Protein AF-A0AAV7KCH1-F1 (afdb_monomer_lite)

Radius of gyration: 25.52 Å; chains: 1; bounding box: 68×69×61 Å

Foldseek 3Di:
DDDDPPDPCPQKDKDWDKDWDCDPPDIDIDTDDIFIFNDPAQQRVLVRVVVSCVVVVHQLLPAQADDDDDPVQAPDPVRHSVVSSCVSHVNHDHVQVVVLVVVVVVVVVVCVVVVHDQFDPPQLPPNVVPPPPDPQDHDDTSSRSCSRRPSVVVVVVVVVVCCVCVPPVNCLVVLVVCPPLVNLQVVVDDLVVSLVSCVVCVVVDPDNPCSSVVSVVSNVD

Secondary structure (DSSP, 8-state):
-------TTTT-EEEEEEEEEEETTEEEEEEEEEEEESS--HHHHHHHHHHHHHHTT--GGG--B---S-GGGT--TTTSHHHHHHHH-TT-B-HHHHHHHHHHHHHHHHHHHHTPPP---TTSSTTGGG--S--PPP-SSHHHHHIIIIIHHHHHHHHHHHHHHTSTTGGGGGGGGGGSHHHHHTT-S-HHHHHHHHGGGGGG-S-TTTHHHHHHHHTT-

Organism: NCBI:txid111878

InterPro domains:
  IPR025398 ZMYM1-like, RNase-like domain [PF14291] (10-76)

Structure (mmCIF, N/CA/C/O backbone):
data_AF-A0AAV7KCH1-F1
#
_entry.id   AF-A0AAV7KCH1-F1
#
loop_
_atom_site.group_PDB
_atom_site.id
_atom_site.type_symbol
_atom_site.label_atom_id
_atom_site.label_alt_id
_atom_site.label_comp_id
_atom_site.label_asym_id
_atom_site.label_entity_id
_atom_site.label_seq_id
_atom_site.pdbx_PDB_ins_code
_atom_site.Cartn_x
_atom_site.Cartn_y
_atom_site.Cartn_z
_atom_site.occupancy
_atom_site.B_iso_or_equiv
_atom_site.auth_seq_id
_atom_site.auth_comp_id
_atom_site.auth_asym_id
_atom_site.auth_atom_id
_atom_site.pdbx_PDB_model_num
ATOM 1 N N . MET A 1 1 ? 47.860 32.838 6.436 1.00 34.69 1 MET A N 1
ATOM 2 C CA . MET A 1 1 ? 46.586 33.205 5.793 1.00 34.69 1 MET A CA 1
ATOM 3 C C . MET A 1 1 ? 46.026 31.919 5.225 1.00 34.69 1 MET A C 1
ATOM 5 O O . MET A 1 1 ? 46.536 31.436 4.226 1.00 34.69 1 MET A O 1
ATOM 9 N N . THR A 1 2 ? 45.140 31.279 5.978 1.00 28.83 2 THR A N 1
ATOM 10 C CA . THR A 1 2 ? 44.443 30.052 5.586 1.00 28.83 2 THR A CA 1
ATOM 11 C C . THR A 1 2 ? 43.186 30.460 4.836 1.00 28.83 2 THR A C 1
ATOM 13 O O . THR A 1 2 ? 42.343 31.166 5.380 1.00 28.83 2 THR A O 1
ATOM 16 N N . ASP A 1 3 ? 43.145 30.080 3.568 1.00 44.53 3 ASP A N 1
ATOM 17 C CA . ASP A 1 3 ? 41.971 30.089 2.707 1.00 44.53 3 ASP A CA 1
ATOM 18 C C . ASP A 1 3 ? 41.066 28.933 3.159 1.00 44.53 3 ASP A C 1
ATOM 20 O O . ASP A 1 3 ? 41.440 27.763 3.064 1.00 44.53 3 ASP A O 1
ATOM 24 N N . GLU A 1 4 ? 39.927 29.277 3.754 1.00 42.94 4 GLU A N 1
ATOM 25 C CA . GLU A 1 4 ? 38.831 28.351 4.002 1.00 42.94 4 GLU A CA 1
ATOM 26 C C . GLU A 1 4 ? 37.891 28.431 2.796 1.00 42.94 4 GLU A C 1
ATOM 28 O O . GLU A 1 4 ? 37.046 29.321 2.699 1.00 42.94 4 GLU A O 1
ATOM 33 N N . VAL A 1 5 ? 38.052 27.501 1.853 1.00 41.91 5 VAL A N 1
ATOM 34 C CA . VAL A 1 5 ? 37.093 27.317 0.761 1.00 41.91 5 VAL A CA 1
ATOM 35 C C . VAL A 1 5 ? 35.825 26.706 1.354 1.00 41.91 5 VAL A C 1
ATOM 37 O O . VAL A 1 5 ? 35.688 25.487 1.462 1.00 41.91 5 VAL A O 1
ATOM 40 N N . THR A 1 6 ? 34.867 27.543 1.748 1.00 48.38 6 THR A N 1
ATOM 41 C CA . THR A 1 6 ? 33.496 27.086 1.986 1.00 48.38 6 THR A CA 1
ATOM 42 C C . THR A 1 6 ? 32.875 26.766 0.627 1.00 48.38 6 THR A C 1
ATOM 44 O O . THR A 1 6 ? 32.492 27.667 -0.119 1.00 48.38 6 THR A O 1
ATOM 47 N N . HIS A 1 7 ? 32.798 25.485 0.262 1.00 46.25 7 HIS A N 1
ATOM 48 C CA . HIS A 1 7 ? 32.030 25.075 -0.913 1.00 46.25 7 HIS A CA 1
ATOM 49 C C . HIS A 1 7 ? 30.554 25.485 -0.716 1.00 46.25 7 HIS A C 1
ATOM 51 O O . HIS A 1 7 ? 29.934 25.026 0.246 1.00 46.25 7 HIS A O 1
ATOM 57 N N . PRO A 1 8 ? 29.947 26.287 -1.615 1.00 52.09 8 PRO A N 1
ATOM 58 C CA . PRO A 1 8 ? 28.569 26.777 -1.459 1.00 52.09 8 PRO A CA 1
ATOM 59 C C . PRO A 1 8 ? 27.489 25.680 -1.550 1.00 52.09 8 PRO A C 1
ATOM 61 O O . PRO A 1 8 ? 26.310 25.969 -1.382 1.00 52.09 8 PRO A O 1
ATOM 64 N N . HIS A 1 9 ? 27.882 24.421 -1.777 1.00 52.19 9 HIS A N 1
ATOM 65 C CA . HIS A 1 9 ? 26.994 23.265 -1.954 1.00 52.19 9 HIS A CA 1
ATOM 66 C C . HIS A 1 9 ? 27.192 22.169 -0.893 1.00 52.19 9 HIS A C 1
ATOM 68 O O . HIS A 1 9 ? 26.688 21.063 -1.053 1.00 52.19 9 HIS A O 1
ATOM 74 N N . SER A 1 10 ? 27.936 22.439 0.186 1.00 49.78 10 SER A N 1
ATOM 75 C CA . SER A 1 10 ? 28.401 21.392 1.111 1.00 49.78 10 SER A CA 1
ATOM 76 C C . SER A 1 10 ? 27.305 20.706 1.948 1.00 49.78 10 SER A C 1
ATOM 78 O O . SER A 1 10 ? 27.613 19.697 2.567 1.00 49.78 10 SER A O 1
ATOM 80 N N . ASN A 1 11 ? 26.060 21.204 1.965 1.00 56.59 11 ASN A N 1
ATOM 81 C CA . ASN A 1 11 ? 24.951 20.659 2.769 1.00 56.59 11 ASN A CA 1
ATOM 82 C C . ASN A 1 11 ? 23.605 20.653 2.003 1.00 56.59 11 ASN A C 1
ATOM 84 O O . ASN A 1 11 ? 22.574 20.971 2.587 1.00 56.59 11 ASN A O 1
ATOM 88 N N . GLN A 1 12 ? 23.599 20.391 0.691 1.00 63.66 12 GLN A N 1
ATOM 89 C CA . GLN A 1 12 ? 22.342 20.241 -0.058 1.00 63.66 12 GLN A CA 1
ATOM 90 C C . GLN A 1 12 ? 21.940 18.769 -0.123 1.00 63.66 12 GLN A C 1
ATOM 92 O O . GLN A 1 12 ? 22.701 17.930 -0.605 1.00 63.66 12 GLN A O 1
ATOM 97 N N . GLU A 1 13 ? 20.736 18.467 0.346 1.00 71.44 13 GLU A N 1
ATOM 98 C CA . GLU A 1 13 ? 20.137 17.141 0.236 1.00 71.44 13 GLU A CA 1
ATOM 99 C C . GLU A 1 13 ? 19.412 17.010 -1.098 1.00 71.44 13 GLU A C 1
ATOM 101 O O . GLU A 1 13 ? 18.905 17.982 -1.661 1.00 71.44 13 GLU A O 1
ATOM 106 N N . ILE A 1 14 ? 19.388 15.794 -1.632 1.00 80.50 14 ILE A N 1
ATOM 107 C CA . ILE A 1 14 ? 18.767 15.504 -2.919 1.00 80.50 14 ILE A CA 1
ATOM 108 C C . ILE A 1 14 ? 17.587 14.579 -2.664 1.00 80.50 14 ILE A C 1
ATOM 110 O O . ILE A 1 14 ? 17.759 13.443 -2.229 1.00 80.50 14 ILE A O 1
ATOM 114 N N . LEU A 1 15 ? 16.390 15.067 -2.965 1.00 82.31 15 LEU A N 1
ATOM 115 C CA . LEU A 1 15 ? 15.173 14.275 -2.969 1.00 82.31 15 LEU A CA 1
ATOM 116 C C . LEU A 1 15 ? 14.945 13.715 -4.372 1.00 82.31 15 LEU A C 1
ATOM 118 O O . LEU A 1 15 ? 14.711 14.468 -5.315 1.00 82.31 15 LEU A O 1
ATOM 122 N N . SER A 1 16 ? 14.967 12.394 -4.515 1.00 85.88 16 SER A N 1
ATOM 123 C CA . SER A 1 16 ? 14.461 11.741 -5.721 1.00 85.88 16 SER A CA 1
ATOM 124 C C . SER A 1 16 ? 12.937 11.682 -5.674 1.00 85.88 16 SER A C 1
ATOM 126 O O . SER A 1 16 ? 12.365 11.110 -4.744 1.00 85.88 16 SER A O 1
ATOM 128 N N . VAL A 1 17 ? 12.280 12.235 -6.686 1.00 85.06 17 VAL A N 1
ATOM 129 C CA . VAL A 1 17 ? 10.840 12.094 -6.898 1.00 85.06 17 VAL A CA 1
ATOM 130 C C . VAL A 1 17 ? 10.621 10.979 -7.915 1.00 85.06 17 VAL A C 1
ATOM 132 O O . VAL A 1 17 ? 11.161 11.020 -9.019 1.00 85.06 17 VAL A O 1
ATOM 135 N N . CYS A 1 18 ? 9.817 9.985 -7.548 1.00 87.56 18 CYS A N 1
ATOM 136 C CA . CYS A 1 18 ? 9.383 8.910 -8.435 1.00 87.56 18 CYS A CA 1
ATOM 137 C C . CYS A 1 18 ? 7.865 8.967 -8.590 1.00 87.56 18 CYS A C 1
ATOM 139 O O . CYS A 1 18 ? 7.141 9.247 -7.631 1.00 87.56 18 CYS A O 1
ATOM 141 N N . LEU A 1 19 ? 7.380 8.685 -9.796 1.00 87.44 19 LEU A N 1
ATOM 142 C CA . LEU A 1 19 ? 5.957 8.545 -10.071 1.00 87.44 19 LEU A CA 1
ATOM 143 C C . LEU A 1 19 ? 5.633 7.083 -10.349 1.00 87.44 19 LEU A C 1
ATOM 145 O O . LEU A 1 19 ? 6.324 6.402 -11.105 1.00 87.44 19 LEU A O 1
ATOM 149 N N . LYS A 1 20 ? 4.541 6.619 -9.745 1.00 86.38 20 LYS A N 1
ATOM 150 C CA . LYS A 1 20 ? 3.966 5.300 -9.979 1.00 86.38 20 LYS A CA 1
ATOM 151 C C . LYS A 1 20 ? 2.608 5.484 -10.644 1.00 86.38 20 LYS A C 1
ATOM 153 O O . LYS A 1 20 ? 1.710 6.096 -10.067 1.00 86.38 20 LYS A O 1
ATOM 158 N N . LEU A 1 21 ? 2.485 5.010 -11.878 1.00 85.69 21 LEU A N 1
ATOM 159 C CA . LEU A 1 21 ? 1.273 5.116 -12.686 1.00 85.69 21 LEU A CA 1
ATOM 160 C C . LEU A 1 21 ? 0.703 3.726 -12.956 1.00 85.69 21 LEU A C 1
ATOM 162 O O . LEU A 1 21 ? 1.440 2.748 -13.068 1.00 85.69 21 LEU A O 1
ATOM 166 N N . LEU A 1 22 ? -0.617 3.668 -13.101 1.00 80.94 22 LEU A N 1
ATOM 167 C CA . LEU A 1 22 ? -1.320 2.499 -13.607 1.00 80.94 22 LEU A CA 1
ATOM 168 C C . LEU A 1 22 ? -1.534 2.680 -15.116 1.00 80.94 22 LEU A C 1
ATOM 170 O O . LEU A 1 22 ? -2.287 3.565 -15.525 1.00 80.94 22 LEU A O 1
ATOM 174 N N . ASP A 1 23 ? -0.866 1.863 -15.928 1.00 78.62 23 ASP A N 1
ATOM 175 C CA . ASP A 1 23 ? -1.066 1.795 -17.378 1.00 78.62 23 ASP A CA 1
ATOM 176 C C . ASP A 1 23 ? -1.827 0.505 -17.712 1.00 78.62 23 ASP A C 1
ATOM 178 O O . ASP A 1 23 ? -1.273 -0.597 -17.708 1.00 78.62 23 ASP A O 1
ATOM 182 N N . GLY A 1 24 ? -3.142 0.623 -17.903 1.00 84.00 24 GLY A N 1
ATOM 183 C CA . GLY A 1 24 ? -4.034 -0.533 -17.993 1.00 84.00 24 GLY A CA 1
ATOM 184 C C . GLY A 1 24 ? -4.108 -1.293 -16.664 1.00 84.00 24 GLY A C 1
ATOM 185 O O . GLY A 1 24 ? -4.638 -0.768 -15.690 1.00 84.00 24 GLY A O 1
ATOM 186 N N . ASN A 1 25 ? -3.580 -2.521 -16.637 1.00 76.44 25 ASN A N 1
ATOM 187 C CA . ASN A 1 25 ? -3.476 -3.361 -15.433 1.00 76.44 25 ASN A CA 1
ATOM 188 C C . ASN A 1 25 ? -2.037 -3.474 -14.898 1.00 76.44 25 ASN A C 1
ATOM 190 O O . ASN A 1 25 ? -1.791 -4.236 -13.964 1.00 76.44 25 ASN A O 1
ATOM 194 N N . GLU A 1 26 ? -1.085 -2.742 -15.478 1.00 70.44 26 GLU A N 1
ATOM 195 C CA . GLU A 1 26 ? 0.313 -2.783 -15.060 1.00 70.44 26 GLU A CA 1
ATOM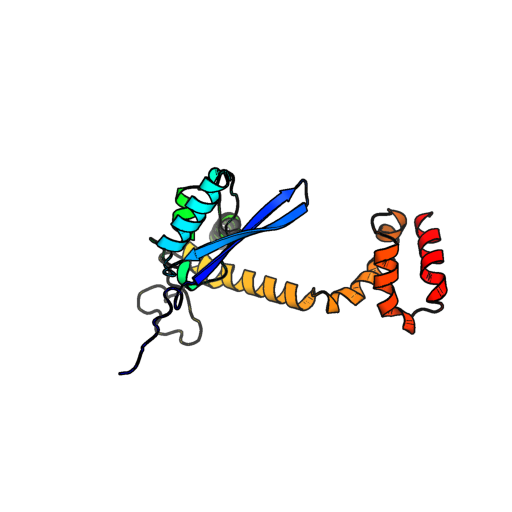 196 C C . GLU A 1 26 ? 0.686 -1.528 -14.280 1.00 70.44 26 GLU A C 1
ATOM 198 O O . GLU A 1 26 ? 0.450 -0.398 -14.712 1.00 70.44 26 GLU A O 1
ATOM 203 N N . ILE A 1 27 ? 1.315 -1.730 -13.126 1.00 82.12 27 ILE A N 1
ATOM 204 C CA . ILE A 1 27 ? 1.893 -0.649 -12.335 1.00 82.12 27 ILE A CA 1
ATOM 205 C C . ILE A 1 27 ? 3.302 -0.388 -12.862 1.00 82.12 27 ILE A C 1
ATOM 207 O O . ILE A 1 27 ? 4.150 -1.280 -12.832 1.00 82.12 27 ILE A O 1
ATOM 211 N N . ARG A 1 28 ? 3.567 0.840 -13.308 1.00 80.19 28 ARG A N 1
ATOM 212 C CA . ARG A 1 28 ? 4.899 1.274 -13.745 1.00 80.19 28 ARG A CA 1
ATOM 213 C C . ARG A 1 28 ? 5.407 2.381 -12.850 1.00 80.19 28 ARG A C 1
ATOM 215 O O . ARG A 1 28 ? 4.725 3.378 -12.628 1.00 80.19 28 ARG A O 1
ATOM 222 N N . GLU A 1 29 ? 6.621 2.197 -12.361 1.00 85.44 29 GLU A N 1
ATOM 223 C CA . GLU A 1 29 ? 7.354 3.199 -11.605 1.00 85.44 29 GLU A CA 1
ATOM 224 C C . GLU A 1 29 ? 8.444 3.792 -12.488 1.00 85.44 29 GLU A C 1
ATOM 226 O O . GLU A 1 29 ? 9.171 3.061 -13.162 1.00 85.44 29 GLU A O 1
ATOM 231 N N . PHE A 1 30 ? 8.551 5.113 -12.498 1.00 86.44 30 PHE A N 1
ATOM 232 C CA . PHE A 1 30 ? 9.626 5.805 -13.185 1.00 86.44 30 PHE A CA 1
ATOM 233 C C . PHE A 1 30 ? 10.154 6.940 -12.325 1.00 86.44 30 PHE A C 1
ATOM 235 O O . PHE A 1 30 ? 9.416 7.642 -11.627 1.00 86.44 30 PHE A O 1
ATOM 242 N N . PHE A 1 31 ? 11.467 7.108 -12.408 1.00 87.44 31 PHE A N 1
ATOM 243 C CA . PHE A 1 31 ? 12.140 8.273 -11.878 1.00 87.44 31 PHE A CA 1
ATOM 244 C C . PHE A 1 31 ? 11.615 9.520 -12.593 1.00 87.44 31 PHE A C 1
ATOM 246 O O . PHE A 1 31 ? 11.542 9.548 -13.825 1.00 87.44 31 PHE A O 1
ATOM 253 N N . PHE A 1 32 ? 11.221 10.522 -11.816 1.00 86.88 32 PHE A N 1
ATOM 254 C CA . PHE A 1 32 ? 10.620 11.742 -12.330 1.00 86.88 32 PHE A CA 1
ATOM 255 C C . PHE A 1 32 ? 11.611 12.894 -12.318 1.00 86.88 32 PHE A C 1
ATOM 257 O O . PHE A 1 32 ? 11.861 13.483 -13.366 1.00 86.88 32 PHE A O 1
ATOM 264 N N . ASP A 1 33 ? 12.177 13.204 -11.151 1.00 83.81 33 ASP A N 1
ATOM 265 C CA . ASP A 1 33 ? 13.091 14.333 -11.016 1.00 83.81 33 ASP A CA 1
ATOM 266 C C . ASP A 1 33 ? 13.934 14.268 -9.737 1.00 83.81 33 ASP A C 1
ATOM 268 O O . ASP A 1 33 ? 13.601 13.557 -8.783 1.00 83.81 33 ASP A O 1
ATOM 272 N N . PHE A 1 34 ? 15.011 15.051 -9.706 1.00 86.69 34 PHE A N 1
ATOM 273 C CA . PHE A 1 34 ? 15.761 15.361 -8.496 1.00 86.69 34 PHE A CA 1
ATOM 274 C C . PHE A 1 34 ? 15.418 16.765 -8.015 1.00 86.69 34 PHE A C 1
ATOM 276 O O . PHE A 1 34 ? 15.531 17.749 -8.742 1.00 86.69 34 PHE A O 1
ATOM 283 N N . VAL A 1 35 ? 15.054 16.864 -6.744 1.00 83.88 35 VAL A N 1
ATOM 284 C CA . VAL A 1 35 ? 14.740 18.125 -6.088 1.00 83.88 35 VAL A CA 1
ATOM 285 C C . VAL A 1 35 ? 15.811 18.400 -5.044 1.00 83.88 35 VAL A C 1
ATOM 287 O O . VAL A 1 35 ? 15.978 17.647 -4.088 1.00 83.88 35 VAL A O 1
ATOM 290 N N . HIS A 1 36 ? 16.553 19.485 -5.242 1.00 84.19 36 HIS A N 1
ATOM 291 C CA . HIS A 1 36 ? 17.565 19.929 -4.293 1.00 84.19 36 HIS A CA 1
ATOM 292 C C . HIS A 1 36 ? 16.902 20.647 -3.121 1.00 84.19 36 HIS A C 1
ATOM 294 O O . HIS A 1 36 ? 16.143 21.599 -3.307 1.00 84.19 36 HIS A O 1
ATOM 300 N N . LEU A 1 37 ? 17.205 20.194 -1.911 1.00 78.06 37 LEU A N 1
ATOM 301 C CA . LEU A 1 37 ? 16.681 20.733 -0.670 1.00 78.06 37 LEU A CA 1
ATOM 302 C C . LEU A 1 37 ? 17.818 21.338 0.144 1.00 78.06 37 LEU A C 1
ATOM 304 O O . LEU A 1 37 ? 18.889 20.757 0.298 1.00 78.06 37 LEU A O 1
ATOM 308 N N . GLU A 1 38 ? 17.565 22.517 0.702 1.00 71.12 38 GLU A N 1
ATOM 309 C CA . GLU A 1 38 ? 18.486 23.142 1.653 1.00 71.12 38 GLU A CA 1
ATOM 310 C C . GLU A 1 38 ? 18.337 22.564 3.074 1.00 71.12 38 GLU A C 1
ATOM 312 O O . GLU A 1 38 ? 19.229 22.759 3.898 1.00 71.12 38 GLU A O 1
ATOM 317 N N . ARG A 1 39 ? 17.200 21.906 3.382 1.00 69.00 39 ARG A N 1
ATOM 318 C CA . ARG A 1 39 ? 16.875 21.285 4.687 1.00 69.00 39 ARG A CA 1
ATOM 319 C C . ARG A 1 39 ? 15.841 20.146 4.574 1.00 69.00 39 ARG A C 1
ATOM 321 O O . ARG A 1 39 ? 14.792 20.366 3.957 1.00 69.00 39 ARG A O 1
ATOM 328 N N . GLU A 1 40 ? 16.017 19.039 5.312 1.00 68.88 40 GLU A N 1
ATOM 329 C CA . GLU A 1 40 ? 14.966 18.023 5.572 1.00 68.88 40 GLU A CA 1
ATOM 330 C C . GLU A 1 40 ? 13.968 18.470 6.649 1.00 68.88 40 GLU A C 1
ATOM 332 O O . GLU A 1 40 ? 14.039 18.104 7.823 1.00 68.88 40 GLU A O 1
ATOM 337 N N . THR A 1 41 ? 12.979 19.266 6.266 1.00 72.25 41 THR A N 1
ATOM 338 C CA . THR A 1 41 ? 11.771 19.403 7.086 1.00 72.25 41 THR A CA 1
ATOM 339 C C . THR A 1 41 ? 10.578 18.903 6.294 1.00 72.25 41 THR A C 1
ATOM 341 O O . THR A 1 41 ? 10.534 19.030 5.071 1.00 72.25 41 THR A O 1
ATOM 344 N N . GLY A 1 42 ? 9.560 18.381 6.982 1.00 70.56 42 GLY A N 1
ATOM 345 C CA . GLY A 1 42 ? 8.334 17.951 6.305 1.00 70.56 42 GLY A CA 1
ATOM 346 C C . GLY A 1 42 ? 7.641 19.077 5.522 1.00 70.56 42 GLY A C 1
ATOM 347 O O . GLY A 1 42 ? 6.890 18.817 4.589 1.00 70.56 42 GLY A O 1
ATOM 348 N N . GLU A 1 43 ? 7.922 20.337 5.865 1.00 77.06 43 GLU A N 1
ATOM 349 C CA . GLU A 1 43 ? 7.476 21.515 5.119 1.00 77.06 43 GLU A CA 1
ATOM 350 C C . GLU A 1 43 ? 8.211 21.721 3.810 1.00 77.06 43 GLU A C 1
ATOM 352 O O . GLU A 1 43 ? 7.575 21.813 2.763 1.00 77.06 43 GLU A O 1
ATOM 357 N N . THR A 1 44 ? 9.537 21.798 3.879 1.00 80.19 44 THR A N 1
ATOM 358 C CA . THR A 1 44 ? 10.383 22.049 2.713 1.00 80.19 44 THR A CA 1
ATOM 359 C C . THR A 1 44 ? 10.224 20.932 1.693 1.00 80.19 44 THR A C 1
ATOM 361 O O . THR A 1 44 ? 10.030 21.219 0.518 1.00 80.19 44 THR A O 1
ATOM 364 N N . ILE A 1 45 ? 10.178 19.677 2.146 1.00 82.69 45 ILE A N 1
ATOM 365 C CA . ILE A 1 45 ? 9.958 18.516 1.278 1.00 82.69 45 ILE A CA 1
ATOM 366 C C . ILE A 1 45 ? 8.577 18.574 0.612 1.00 82.69 45 ILE A C 1
ATOM 368 O O . ILE A 1 45 ? 8.483 18.450 -0.605 1.00 82.69 45 ILE A O 1
ATOM 372 N N . ALA A 1 46 ? 7.499 18.795 1.375 1.00 84.44 46 ALA A N 1
ATOM 373 C CA . ALA A 1 46 ? 6.148 18.823 0.808 1.00 84.44 46 ALA A CA 1
ATOM 374 C C . ALA A 1 46 ? 5.969 19.943 -0.218 1.00 84.44 46 ALA A C 1
ATOM 376 O O . ALA A 1 46 ? 5.435 19.705 -1.301 1.00 84.44 46 ALA A O 1
ATOM 377 N N . SER A 1 47 ? 6.418 21.154 0.120 1.00 86.25 47 SER A N 1
ATOM 378 C CA . SER A 1 47 ? 6.333 22.30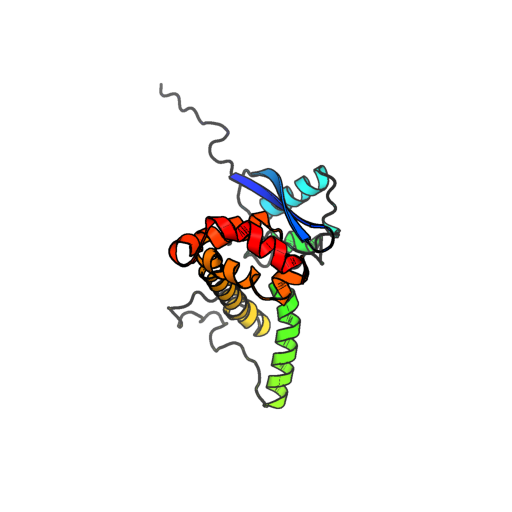5 -0.777 1.00 86.25 47 SER A CA 1
ATOM 379 C C . SER A 1 47 ? 7.129 22.054 -2.052 1.00 86.25 47 SER A C 1
ATOM 381 O O . SER A 1 47 ? 6.597 22.256 -3.139 1.00 86.25 47 SER A O 1
ATOM 383 N N . ALA A 1 48 ? 8.344 21.512 -1.935 1.00 87.12 48 ALA A N 1
ATOM 384 C CA . ALA A 1 48 ? 9.186 21.234 -3.088 1.00 87.12 48 ALA A CA 1
ATOM 385 C C . ALA A 1 48 ? 8.600 20.137 -3.999 1.00 87.12 48 ALA A C 1
ATOM 387 O O . ALA A 1 48 ? 8.628 20.287 -5.217 1.00 87.12 48 ALA A O 1
ATOM 388 N N . ILE A 1 49 ? 7.984 19.084 -3.441 1.00 86.69 49 ILE A N 1
ATOM 389 C CA . ILE A 1 49 ? 7.253 18.074 -4.229 1.00 86.69 49 ILE A CA 1
ATOM 390 C C . ILE A 1 49 ? 6.065 18.715 -4.957 1.00 86.69 49 ILE A C 1
ATOM 392 O O . ILE A 1 49 ? 5.899 18.526 -6.161 1.00 86.69 49 ILE A O 1
ATOM 396 N N . ILE A 1 50 ? 5.230 19.484 -4.250 1.00 88.00 50 ILE A N 1
ATOM 397 C CA . ILE A 1 50 ? 4.037 20.114 -4.836 1.00 88.00 50 ILE A CA 1
ATOM 398 C C . ILE A 1 50 ? 4.431 21.089 -5.952 1.00 88.00 50 ILE A C 1
ATOM 400 O O . ILE A 1 50 ? 3.775 21.128 -6.994 1.00 88.00 50 ILE A O 1
ATOM 404 N N . GLU A 1 51 ? 5.482 21.880 -5.746 1.00 89.31 51 GLU A N 1
ATOM 405 C CA . GLU A 1 51 ? 6.000 22.819 -6.741 1.00 89.31 51 GLU A CA 1
ATOM 406 C C . GLU A 1 51 ? 6.602 22.100 -7.946 1.00 89.31 51 GLU A C 1
ATOM 408 O O . GLU A 1 51 ? 6.266 22.457 -9.075 1.00 89.31 51 GLU A O 1
ATOM 413 N N . ASN A 1 52 ? 7.403 21.052 -7.731 1.00 88.88 52 ASN A N 1
ATOM 414 C CA . ASN A 1 52 ? 7.984 20.254 -8.809 1.00 88.88 52 ASN A CA 1
ATOM 415 C C . ASN A 1 52 ? 6.893 19.605 -9.681 1.00 88.88 52 ASN A C 1
ATOM 417 O O . ASN A 1 52 ? 6.917 19.724 -10.906 1.00 88.88 52 ASN A O 1
ATOM 421 N N . LEU A 1 53 ? 5.868 19.011 -9.061 1.00 88.88 53 LEU A N 1
ATOM 422 C CA . LEU A 1 53 ? 4.739 18.419 -9.784 1.00 88.88 53 LEU A CA 1
ATOM 423 C C . LEU A 1 53 ? 3.931 19.471 -10.554 1.00 88.88 53 LEU A C 1
ATOM 425 O O . LEU A 1 53 ? 3.597 19.252 -11.718 1.00 88.88 53 LEU A O 1
ATOM 429 N N . LYS A 1 54 ? 3.660 20.636 -9.950 1.00 88.75 54 LYS A N 1
ATOM 430 C CA . LYS A 1 54 ? 2.966 21.745 -10.630 1.00 88.75 54 LYS A CA 1
ATOM 431 C C . LYS A 1 54 ? 3.760 22.282 -11.817 1.00 88.75 54 LYS A C 1
ATOM 433 O O . LYS A 1 54 ? 3.170 22.516 -12.871 1.00 88.75 54 LYS A O 1
ATOM 438 N N . HIS A 1 55 ? 5.067 22.481 -11.646 1.00 88.50 55 HIS A N 1
ATOM 439 C CA . HIS A 1 55 ? 5.966 22.955 -12.698 1.00 88.50 55 HIS A CA 1
ATOM 440 C C . HIS A 1 55 ? 5.967 22.001 -13.895 1.00 88.50 55 HIS A C 1
ATOM 442 O O . HIS A 1 55 ? 5.885 22.434 -15.040 1.00 88.50 55 HIS A O 1
ATOM 448 N N . ASN A 1 56 ? 5.959 20.698 -13.621 1.00 84.62 56 ASN A N 1
ATOM 449 C CA . ASN A 1 56 ? 5.945 19.649 -14.633 1.00 84.62 56 ASN A CA 1
ATOM 450 C C . ASN A 1 56 ? 4.525 19.242 -15.082 1.00 84.62 56 ASN A C 1
ATOM 452 O O . ASN A 1 56 ? 4.338 18.186 -15.684 1.00 84.62 56 ASN A O 1
ATOM 456 N N . HIS A 1 57 ? 3.518 20.080 -14.810 1.00 87.69 57 HIS A N 1
ATOM 457 C CA . HIS A 1 57 ? 2.121 19.897 -15.226 1.00 87.69 57 HIS A CA 1
ATOM 458 C C . HIS A 1 57 ? 1.466 18.579 -14.768 1.00 87.69 57 HIS A C 1
ATOM 460 O O . HIS A 1 57 ? 0.520 18.095 -15.394 1.00 87.69 57 HIS A O 1
ATOM 466 N N . VAL A 1 58 ? 1.926 18.014 -13.650 1.00 85.19 58 VAL A N 1
ATOM 467 C CA . VAL A 1 58 ? 1.319 16.842 -13.015 1.00 85.19 58 VAL A CA 1
ATOM 468 C C . VAL A 1 58 ? 0.263 17.298 -12.014 1.00 85.19 58 VAL A C 1
ATOM 470 O O . VAL A 1 58 ? 0.540 17.978 -11.026 1.00 85.19 58 VAL A O 1
ATOM 473 N N . ASP A 1 59 ? -0.982 16.905 -12.271 1.00 84.12 59 ASP A N 1
ATOM 474 C CA . ASP A 1 59 ? -2.115 17.231 -11.413 1.00 84.12 59 ASP A CA 1
ATOM 475 C C . ASP A 1 59 ? -2.162 16.313 -10.182 1.00 84.12 59 ASP A C 1
ATOM 477 O O . ASP A 1 59 ? -2.658 15.184 -10.235 1.00 84.12 59 ASP A O 1
ATOM 481 N N . LEU A 1 60 ? -1.672 16.828 -9.053 1.00 83.69 60 LEU A N 1
ATOM 482 C CA . LEU A 1 60 ? -1.641 16.114 -7.776 1.00 83.69 60 LEU A CA 1
ATOM 483 C C . LEU A 1 60 ? -3.041 15.705 -7.278 1.00 83.69 60 LEU A C 1
ATOM 485 O O . LEU A 1 60 ? -3.153 14.727 -6.541 1.00 83.69 60 LEU A O 1
ATOM 489 N N . THR A 1 61 ? -4.124 16.370 -7.699 1.00 81.06 61 THR A N 1
ATOM 490 C CA . THR A 1 61 ? -5.496 15.995 -7.282 1.00 81.06 61 THR A CA 1
ATOM 491 C C . THR A 1 61 ? -5.917 14.614 -7.800 1.00 81.06 61 THR A C 1
ATOM 493 O O . THR A 1 61 ? -6.817 13.969 -7.252 1.00 81.06 61 THR A O 1
ATOM 496 N N . LYS A 1 62 ? -5.234 14.119 -8.839 1.00 80.19 62 LYS A N 1
ATOM 497 C CA . LYS A 1 62 ? -5.430 12.775 -9.394 1.00 80.19 62 LYS A CA 1
ATOM 498 C C . LYS A 1 62 ? -4.608 11.706 -8.684 1.00 80.19 62 LYS A C 1
ATOM 500 O O . LYS A 1 62 ? -4.832 10.526 -8.943 1.00 80.19 62 LYS A O 1
ATOM 505 N N . ALA A 1 63 ? -3.693 12.089 -7.793 1.00 80.94 63 ALA A N 1
ATOM 506 C CA . ALA A 1 63 ? -2.933 11.128 -7.010 1.00 80.94 63 ALA A CA 1
ATOM 507 C C . ALA A 1 63 ? -3.867 10.249 -6.162 1.00 80.94 63 ALA A C 1
ATOM 509 O O . ALA A 1 63 ? -4.918 10.690 -5.681 1.00 80.94 63 ALA A O 1
ATOM 510 N N . ARG A 1 64 ? -3.482 8.978 -6.040 1.00 77.25 64 ARG A N 1
ATOM 511 C CA . ARG A 1 64 ? -4.200 7.951 -5.271 1.00 77.25 64 ARG A CA 1
ATOM 512 C C . ARG A 1 64 ? -3.364 7.346 -4.150 1.00 77.25 64 ARG A C 1
ATOM 514 O O . ARG A 1 64 ? -3.934 6.849 -3.197 1.00 77.25 64 ARG A O 1
ATOM 521 N N . GLY A 1 65 ? -2.043 7.476 -4.233 1.00 74.25 65 GLY A N 1
ATOM 522 C CA . GLY A 1 65 ? -1.115 6.997 -3.219 1.00 74.25 65 GLY A CA 1
ATOM 523 C C . GLY A 1 65 ? 0.035 7.974 -3.009 1.00 74.25 65 GLY A C 1
ATOM 524 O O . GLY A 1 65 ? 0.332 8.796 -3.881 1.00 74.25 65 GLY A O 1
ATOM 525 N N . GLN A 1 66 ? 0.672 7.882 -1.845 1.00 77.50 66 GLN A N 1
ATOM 526 C CA . GLN A 1 66 ? 1.913 8.583 -1.517 1.00 77.50 66 GLN A CA 1
ATOM 527 C C . GLN A 1 66 ? 2.797 7.702 -0.624 1.00 77.50 66 GLN A C 1
ATOM 529 O O . GLN A 1 66 ? 2.305 7.078 0.313 1.00 77.50 66 GLN A O 1
ATOM 534 N N . SER A 1 67 ? 4.101 7.669 -0.903 1.00 74.88 67 SER A N 1
ATOM 535 C CA . SER A 1 67 ? 5.086 6.858 -0.177 1.00 74.88 67 SER A CA 1
ATOM 536 C C . SER A 1 67 ? 6.394 7.629 -0.009 1.00 74.88 67 SER A C 1
ATOM 538 O O . SER A 1 67 ? 6.836 8.293 -0.947 1.00 74.88 67 SER A O 1
ATOM 540 N N . TYR A 1 68 ? 7.027 7.519 1.159 1.00 74.88 68 TYR A N 1
ATOM 541 C CA . TYR A 1 68 ? 8.280 8.208 1.483 1.00 74.88 68 TYR A CA 1
ATOM 542 C C . TYR A 1 68 ? 9.183 7.266 2.290 1.00 74.88 68 TYR A C 1
ATOM 544 O O . TYR A 1 68 ? 8.707 6.616 3.215 1.00 74.88 68 TYR A O 1
ATOM 552 N N . ASP A 1 69 ? 10.474 7.213 1.962 1.00 62.44 69 ASP A N 1
ATOM 553 C CA . ASP A 1 69 ? 11.441 6.282 2.576 1.00 62.44 69 ASP A CA 1
ATOM 554 C C . ASP A 1 69 ? 11.924 6.757 3.966 1.00 62.44 69 ASP A C 1
ATOM 556 O O . ASP A 1 69 ? 12.258 5.981 4.858 1.00 62.44 69 ASP A O 1
ATOM 560 N N . SER A 1 70 ? 11.902 8.070 4.212 1.00 54.09 70 SER A N 1
ATOM 561 C CA . SER A 1 70 ? 12.532 8.642 5.404 1.00 54.09 70 SER A CA 1
ATOM 562 C C . SER A 1 70 ? 11.541 8.894 6.549 1.00 54.09 70 SER A C 1
ATOM 564 O O . SER A 1 70 ? 10.867 9.926 6.598 1.00 54.09 70 SER A O 1
ATOM 566 N N . ALA A 1 71 ? 11.487 7.976 7.524 1.00 50.09 71 ALA A N 1
ATOM 567 C CA . ALA A 1 71 ? 10.616 8.019 8.715 1.00 50.09 71 ALA A CA 1
ATOM 568 C C . ALA A 1 71 ? 10.657 9.348 9.512 1.00 50.09 71 ALA A C 1
ATOM 570 O O . ALA A 1 71 ? 9.681 9.713 10.179 1.00 50.09 71 ALA A O 1
ATOM 571 N N . ALA A 1 72 ? 11.765 10.095 9.434 1.00 45.66 72 ALA A N 1
ATOM 572 C CA . ALA A 1 72 ? 11.987 11.333 10.183 1.00 45.66 72 ALA A CA 1
ATOM 573 C C . ALA A 1 72 ? 11.133 12.525 9.697 1.00 45.66 72 ALA A C 1
ATOM 575 O O . ALA A 1 72 ? 10.744 13.363 10.511 1.00 45.66 72 ALA A O 1
ATOM 576 N N . CYS A 1 73 ? 10.765 12.581 8.411 1.00 50.19 73 CYS A N 1
ATOM 577 C CA . CYS A 1 73 ? 9.976 13.689 7.844 1.00 50.19 73 CYS A CA 1
ATOM 578 C C . CYS A 1 73 ? 8.456 13.425 7.790 1.00 50.19 73 CYS A C 1
ATOM 580 O O . CYS A 1 73 ? 7.675 14.301 7.399 1.00 50.19 73 CYS A O 1
ATOM 582 N N . ILE A 1 74 ? 8.029 12.228 8.209 1.00 51.38 74 ILE A N 1
ATOM 583 C CA . ILE A 1 74 ? 6.681 11.682 7.977 1.00 51.38 74 ILE A CA 1
ATOM 584 C C . ILE A 1 74 ? 5.815 11.682 9.254 1.00 51.38 74 ILE A C 1
ATOM 586 O O . ILE A 1 74 ? 4.593 11.688 9.163 1.00 51.38 74 ILE A O 1
ATOM 590 N N . SER A 1 75 ? 6.403 11.729 10.456 1.00 44.53 75 SER A N 1
ATOM 591 C CA . SER A 1 75 ? 5.688 11.380 11.704 1.00 44.53 75 SER A CA 1
ATOM 592 C C . SER A 1 75 ? 4.985 12.529 12.446 1.00 44.53 75 SER A C 1
ATOM 594 O O . SER A 1 75 ? 4.329 12.299 13.462 1.00 44.53 75 SER A O 1
ATOM 596 N N . SER A 1 76 ? 5.103 13.775 11.981 1.00 47.72 76 SER A N 1
ATOM 597 C CA . SER A 1 76 ? 4.435 14.911 12.628 1.00 47.72 76 SER A CA 1
ATOM 598 C C . SER A 1 76 ? 2.973 15.011 12.186 1.00 47.72 76 SER A C 1
ATOM 600 O O . SER A 1 76 ? 2.694 15.478 11.080 1.00 47.72 76 SER A O 1
ATOM 602 N N . ASP A 1 77 ? 2.046 14.672 13.091 1.00 44.09 77 ASP A N 1
ATOM 603 C CA . ASP A 1 77 ? 0.581 14.742 12.910 1.00 44.09 77 ASP A CA 1
ATOM 604 C C . ASP A 1 77 ? 0.074 16.109 12.391 1.00 44.09 77 ASP A C 1
ATOM 606 O O . ASP A 1 77 ? -1.038 16.208 11.875 1.00 44.09 77 ASP A O 1
ATOM 610 N N . LYS A 1 78 ? 0.872 17.183 12.512 1.00 47.12 78 LYS A N 1
ATOM 611 C CA . LYS A 1 78 ? 0.493 18.552 12.117 1.00 47.12 78 LYS A CA 1
ATOM 612 C C . LYS A 1 78 ? 1.333 19.168 10.992 1.00 47.12 78 LYS A C 1
ATOM 614 O O . LYS A 1 78 ? 0.894 20.160 10.419 1.00 47.12 78 LYS A O 1
ATOM 619 N N . VAL A 1 79 ? 2.528 18.643 10.697 1.00 58.59 79 VAL A N 1
ATOM 620 C CA . VAL A 1 79 ? 3.531 19.327 9.840 1.00 58.59 79 VAL A CA 1
ATOM 621 C C . VAL A 1 79 ? 4.236 18.375 8.854 1.00 58.59 79 VAL A C 1
ATOM 623 O O . VAL A 1 79 ? 5.008 18.829 8.010 1.00 58.59 79 VAL A O 1
ATOM 626 N N . GLY A 1 80 ? 3.984 17.064 8.938 1.00 67.94 80 GLY A N 1
ATOM 627 C CA . GLY A 1 80 ? 4.618 16.059 8.081 1.00 67.94 80 GLY A CA 1
ATOM 628 C C . GLY A 1 80 ? 4.227 16.169 6.605 1.00 67.94 80 GLY A C 1
ATOM 629 O O . GLY A 1 80 ? 3.154 16.680 6.265 1.00 67.94 80 GLY A O 1
ATOM 630 N N . VAL A 1 81 ? 5.097 15.647 5.734 1.00 71.69 81 VAL A N 1
ATOM 631 C CA . VAL A 1 81 ? 4.916 15.655 4.268 1.00 71.69 81 VAL A CA 1
ATOM 632 C C . VAL A 1 81 ? 3.572 15.045 3.866 1.00 71.69 81 VAL A C 1
ATOM 634 O O . VAL A 1 81 ? 2.809 15.642 3.104 1.00 71.69 81 VAL A O 1
ATOM 637 N N . HIS A 1 82 ? 3.247 13.907 4.483 1.00 71.19 82 HIS A N 1
ATOM 638 C CA . HIS A 1 82 ? 1.997 13.176 4.303 1.00 71.19 82 HIS A CA 1
ATOM 639 C C . HIS A 1 82 ? 0.753 14.052 4.521 1.00 71.19 82 HIS A C 1
ATOM 641 O O . HIS A 1 82 ? -0.123 14.125 3.657 1.00 71.19 82 HIS A O 1
ATOM 647 N N . THR A 1 83 ? 0.684 14.756 5.656 1.00 72.44 83 THR A N 1
ATOM 648 C CA . THR A 1 83 ? -0.474 15.583 6.024 1.00 72.44 83 THR A CA 1
ATOM 649 C C . THR A 1 83 ? -0.685 16.719 5.027 1.00 72.44 83 THR A C 1
ATOM 651 O O . THR A 1 83 ? -1.822 17.009 4.658 1.00 72.44 83 THR A O 1
ATOM 654 N N . ARG A 1 84 ? 0.397 17.347 4.554 1.00 77.56 84 ARG A N 1
ATOM 655 C CA . ARG A 1 84 ? 0.324 18.449 3.581 1.00 77.56 84 ARG A CA 1
ATOM 656 C C . ARG A 1 84 ? -0.106 17.982 2.196 1.00 77.56 84 ARG A C 1
ATOM 658 O O . ARG A 1 84 ? -0.981 18.603 1.598 1.00 77.56 84 ARG A O 1
ATOM 665 N N . ILE A 1 85 ? 0.447 16.879 1.697 1.00 78.75 85 ILE A N 1
ATOM 666 C CA . ILE A 1 85 ? 0.041 16.339 0.392 1.00 78.75 85 ILE A CA 1
ATOM 667 C C . ILE A 1 85 ? -1.410 15.845 0.435 1.00 78.75 85 ILE A C 1
ATOM 669 O O . ILE A 1 85 ? -2.166 16.111 -0.499 1.00 78.75 85 ILE A O 1
ATOM 673 N N . ARG A 1 86 ? -1.856 15.279 1.563 1.00 75.56 86 ARG A N 1
ATOM 674 C CA . ARG A 1 86 ? -3.261 14.896 1.778 1.00 75.56 86 ARG A CA 1
ATOM 675 C C . ARG A 1 86 ? -4.229 16.085 1.796 1.00 75.56 86 ARG A C 1
ATOM 677 O O . ARG A 1 86 ? -5.371 15.942 1.374 1.00 75.56 86 ARG A O 1
ATOM 684 N N . GLN A 1 87 ? -3.802 17.268 2.247 1.00 80.62 87 GLN A N 1
ATOM 685 C CA . GLN A 1 87 ? -4.631 18.482 2.162 1.00 80.62 87 GLN A CA 1
ATOM 686 C C . GLN A 1 87 ? -4.889 18.909 0.711 1.00 80.62 87 GLN A C 1
ATOM 688 O O . GLN A 1 87 ? -5.959 19.435 0.415 1.00 80.62 87 GLN A O 1
ATOM 693 N N . VAL A 1 88 ? -3.926 18.685 -0.188 1.00 80.19 88 VAL A N 1
ATOM 694 C CA . VAL A 1 88 ? -4.049 19.027 -1.615 1.00 80.19 88 VAL A CA 1
ATOM 695 C C . VAL A 1 88 ? -4.751 17.917 -2.398 1.00 80.19 88 VAL A C 1
ATOM 697 O O . VAL A 1 88 ? -5.550 18.201 -3.288 1.00 80.19 88 VAL A O 1
ATOM 700 N N . SER A 1 89 ? -4.484 16.658 -2.052 1.00 76.00 89 SER A N 1
ATOM 701 C CA . SER A 1 89 ? -5.126 15.486 -2.638 1.00 76.00 89 SER A CA 1
ATOM 702 C C . SER A 1 89 ? -5.674 14.579 -1.536 1.00 76.00 89 SER A C 1
ATOM 704 O O . SER A 1 89 ? -4.975 13.685 -1.058 1.00 76.00 89 SER A O 1
ATOM 706 N N . PRO A 1 90 ? -6.942 14.772 -1.125 1.00 72.38 90 PRO A N 1
ATOM 707 C CA . PRO A 1 90 ? -7.567 13.958 -0.079 1.00 72.38 90 PRO A CA 1
ATOM 708 C C . PRO A 1 90 ? -7.652 12.467 -0.422 1.00 72.38 90 PRO A C 1
ATOM 710 O O . PRO A 1 90 ? -7.798 11.645 0.475 1.00 72.38 90 PRO A O 1
ATOM 713 N N . CYS A 1 91 ? -7.572 12.139 -1.716 1.00 63.41 91 CYS A N 1
ATOM 714 C CA . CYS A 1 91 ? -7.567 10.774 -2.236 1.00 63.41 91 CYS A CA 1
ATOM 715 C C . CYS A 1 91 ? -6.160 10.159 -2.312 1.00 63.41 91 CYS A C 1
ATOM 717 O O . CYS A 1 91 ? -6.063 8.987 -2.647 1.00 63.41 91 CYS A O 1
ATOM 719 N N . ALA A 1 92 ? -5.087 10.923 -2.055 1.00 61.22 92 ALA A N 1
ATOM 720 C CA . ALA A 1 92 ? -3.721 10.409 -1.962 1.00 61.22 92 ALA A CA 1
ATOM 721 C C . ALA A 1 92 ? -3.511 9.797 -0.576 1.00 61.22 92 ALA A C 1
ATOM 723 O O . ALA A 1 92 ? -2.958 10.415 0.342 1.00 61.22 92 ALA A O 1
ATOM 724 N N . LEU A 1 93 ? -4.057 8.604 -0.415 1.00 62.44 93 LEU A N 1
ATOM 725 C CA . LEU A 1 93 ? -4.091 7.899 0.849 1.00 62.44 93 LEU A CA 1
ATOM 726 C C . LEU A 1 93 ? -2.837 7.031 0.983 1.00 62.44 93 LEU A C 1
ATOM 728 O O . LEU A 1 93 ? -2.131 6.763 0.012 1.00 62.44 93 LEU A O 1
ATOM 732 N N . HIS A 1 94 ? -2.493 6.674 2.213 1.00 64.44 94 HIS A N 1
ATOM 733 C CA . HIS A 1 94 ? -1.459 5.678 2.453 1.00 64.44 94 HIS A CA 1
ATOM 734 C C . HIS A 1 94 ? -2.152 4.313 2.430 1.00 64.44 94 HIS A C 1
ATOM 736 O O . HIS A 1 94 ? -3.090 4.123 3.202 1.00 64.44 94 HIS A O 1
ATOM 742 N N . ASP A 1 95 ? -1.717 3.397 1.557 1.00 65.75 95 ASP A N 1
ATOM 743 C CA . ASP A 1 95 ? -2.454 2.174 1.172 1.00 65.75 95 ASP A CA 1
ATOM 744 C C . ASP A 1 95 ? -3.019 1.372 2.359 1.00 65.75 95 ASP A C 1
ATOM 746 O O . ASP A 1 95 ? -4.113 0.815 2.300 1.00 65.75 95 ASP A O 1
ATOM 750 N N . ILE A 1 96 ? -2.302 1.346 3.483 1.00 69.94 96 ILE A N 1
ATOM 751 C CA . ILE A 1 96 ? -2.732 0.633 4.687 1.00 69.94 96 ILE A CA 1
ATOM 752 C C . ILE A 1 96 ? -3.789 1.375 5.517 1.00 69.94 96 ILE A C 1
ATOM 754 O O . ILE A 1 96 ? -4.593 0.730 6.185 1.00 69.94 96 ILE A O 1
ATOM 758 N N . GLU A 1 97 ? -3.814 2.710 5.514 1.00 71.00 97 GLU A N 1
ATOM 759 C CA . GLU A 1 97 ? -4.791 3.486 6.292 1.00 71.00 97 GLU A CA 1
ATOM 760 C C . GLU A 1 97 ? -6.218 3.316 5.758 1.00 71.00 97 GLU A C 1
ATOM 762 O O . GLU A 1 97 ? -7.175 3.378 6.537 1.00 71.00 97 GLU A O 1
ATOM 767 N N . ASP A 1 98 ? -6.354 3.079 4.455 1.00 69.19 98 ASP A N 1
ATOM 768 C CA . ASP A 1 98 ? -7.639 2.898 3.785 1.00 69.19 98 ASP A CA 1
ATOM 769 C C . ASP A 1 98 ? -8.265 1.556 4.124 1.00 69.19 98 ASP A C 1
ATOM 771 O O . ASP A 1 98 ? -9.370 1.504 4.672 1.00 69.19 98 ASP A O 1
ATOM 775 N N . GLU A 1 99 ? -7.518 0.482 3.879 1.00 77.38 99 GLU A N 1
ATOM 776 C CA . GLU A 1 99 ? -7.947 -0.887 4.162 1.00 77.38 99 GLU A CA 1
ATOM 777 C C . GLU A 1 99 ? -8.187 -1.098 5.661 1.00 77.38 99 GLU A C 1
ATOM 779 O O . GLU A 1 99 ? -9.163 -1.731 6.082 1.00 77.38 99 GLU A O 1
ATOM 784 N N . TYR A 1 100 ? -7.355 -0.472 6.499 1.00 84.56 100 TYR A N 1
ATOM 785 C CA . TYR A 1 100 ? -7.475 -0.587 7.944 1.00 84.56 100 TYR A CA 1
ATOM 786 C C . TYR A 1 100 ? -8.816 -0.074 8.480 1.00 84.56 100 TYR A C 1
ATOM 788 O O . TYR A 1 100 ? -9.302 -0.588 9.490 1.00 84.56 100 TYR A O 1
ATOM 796 N N . ASN A 1 101 ? -9.448 0.909 7.832 1.00 84.38 101 ASN A N 1
ATOM 797 C CA . ASN A 1 101 ? -10.764 1.375 8.270 1.00 84.38 101 ASN A CA 1
ATOM 798 C C . ASN A 1 101 ? -11.816 0.268 8.165 1.00 84.38 101 ASN A C 1
ATOM 800 O O . ASN A 1 101 ? -12.543 0.052 9.136 1.00 84.38 101 ASN A O 1
ATOM 804 N N . SER A 1 102 ? -11.838 -0.460 7.045 1.00 85.50 102 SER A N 1
ATOM 805 C CA . SER A 1 102 ? -12.750 -1.590 6.840 1.00 85.50 102 SER A CA 1
ATOM 806 C C . SER A 1 102 ? -12.471 -2.705 7.846 1.00 85.50 102 SER A C 1
ATOM 808 O O . SER A 1 102 ? -13.378 -3.164 8.543 1.00 85.50 102 SER A O 1
ATOM 810 N N . TRP A 1 103 ? -11.199 -3.084 8.012 1.00 89.19 103 TRP A N 1
ATOM 811 C CA . TRP A 1 103 ? -10.810 -4.123 8.972 1.00 89.19 103 TRP A CA 1
ATOM 812 C C . TRP A 1 103 ? -11.198 -3.747 10.402 1.00 89.19 103 TRP A C 1
ATOM 814 O O . TRP A 1 103 ? -11.668 -4.582 11.173 1.00 89.19 103 TRP A O 1
ATOM 824 N N . TYR A 1 104 ? -11.028 -2.479 10.775 1.00 89.25 104 TYR A N 1
ATOM 825 C CA . TYR A 1 104 ? -11.349 -2.015 12.116 1.00 89.25 104 TYR A CA 1
ATOM 826 C C . TYR A 1 104 ? -12.859 -2.037 12.395 1.00 89.25 104 TYR A C 1
ATOM 828 O O . TYR A 1 104 ? -13.269 -2.389 13.504 1.00 89.25 104 TYR A O 1
ATOM 836 N N . GLU A 1 105 ? -13.695 -1.709 11.407 1.00 89.62 105 GLU A N 1
ATOM 837 C CA . GLU A 1 105 ? -15.155 -1.825 11.518 1.00 89.62 105 GLU A CA 1
ATOM 838 C C . GLU A 1 105 ? -15.602 -3.281 11.695 1.00 89.62 105 GLU A C 1
ATOM 840 O O . GLU A 1 105 ? -16.418 -3.575 12.577 1.00 89.62 105 GLU A O 1
ATOM 845 N N . GLU A 1 106 ? -15.014 -4.210 10.941 1.00 90.31 106 GLU A N 1
ATOM 846 C CA . GLU A 1 106 ? -15.266 -5.646 11.098 1.00 90.31 106 GLU A CA 1
ATOM 847 C C . GLU A 1 106 ? -14.869 -6.153 12.489 1.00 90.31 106 GLU A C 1
ATOM 849 O O . GLU A 1 106 ? -15.619 -6.901 13.125 1.00 90.31 106 GLU A O 1
ATOM 854 N N . VAL A 1 107 ? -13.720 -5.707 13.004 1.00 89.94 107 VAL A N 1
ATOM 855 C CA . VAL A 1 107 ? -13.246 -6.070 14.345 1.00 89.94 107 VAL A CA 1
ATOM 856 C C . VAL A 1 107 ? -14.163 -5.498 15.430 1.00 89.94 107 VAL A C 1
ATOM 858 O O . VAL A 1 107 ? -14.469 -6.214 16.384 1.00 89.94 107 VAL A O 1
ATOM 861 N N . ILE A 1 108 ? -14.660 -4.261 15.293 1.00 90.00 108 ILE A N 1
ATOM 862 C CA . ILE A 1 108 ? -15.675 -3.701 16.207 1.00 90.00 108 ILE A CA 1
ATOM 863 C C . ILE A 1 108 ? -16.941 -4.553 16.184 1.00 90.00 108 ILE A C 1
ATOM 865 O 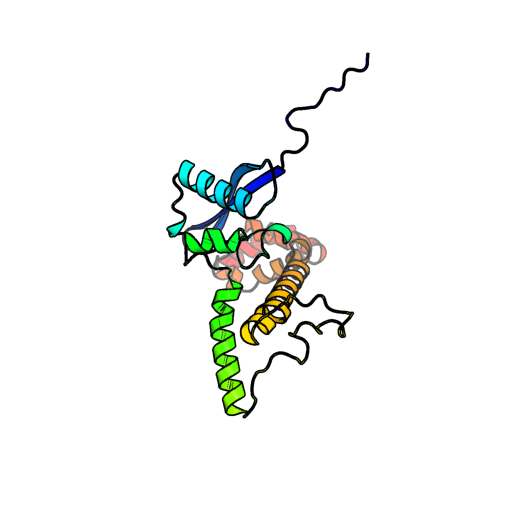O . ILE A 1 108 ? -17.464 -4.912 17.243 1.00 90.00 108 ILE A O 1
ATOM 869 N N . HIS A 1 109 ? -17.433 -4.893 14.993 1.00 91.06 109 HIS A N 1
ATOM 870 C CA . HIS A 1 109 ? -18.632 -5.713 14.838 1.00 91.06 109 HIS A CA 1
ATOM 871 C C . HIS A 1 109 ? -18.456 -7.083 15.494 1.00 91.06 109 HIS A C 1
ATOM 873 O O . HIS A 1 109 ? -19.311 -7.519 16.268 1.00 91.06 109 HIS A O 1
ATOM 879 N N . PHE A 1 110 ? -17.321 -7.739 15.262 1.00 93.00 110 PHE A N 1
ATOM 880 C CA . PHE A 1 110 ? -16.993 -9.015 15.888 1.00 93.00 110 PHE A CA 1
ATOM 881 C C . PHE A 1 110 ? -16.886 -8.895 17.413 1.00 93.00 110 PHE A C 1
ATOM 883 O O . PHE A 1 110 ? -17.515 -9.664 18.140 1.00 93.00 110 PHE A O 1
ATOM 890 N N . ALA A 1 111 ? -16.159 -7.895 17.912 1.00 90.06 111 ALA A N 1
ATOM 891 C CA . ALA A 1 111 ? -16.000 -7.653 19.341 1.00 90.06 111 ALA A CA 1
ATOM 892 C C . ALA A 1 111 ? -17.351 -7.392 20.026 1.00 90.06 111 ALA A C 1
ATOM 894 O O . ALA A 1 111 ? -17.608 -7.941 21.098 1.00 90.06 111 ALA A O 1
ATOM 895 N N . SER A 1 112 ? -18.257 -6.660 19.367 1.00 91.62 112 SER A N 1
ATOM 896 C CA . SER A 1 112 ? -19.615 -6.422 19.868 1.00 91.62 112 SER A CA 1
ATOM 897 C C . SER A 1 112 ? -20.416 -7.719 20.020 1.00 91.62 112 SER A C 1
ATOM 899 O O . SER A 1 112 ? -21.076 -7.915 21.040 1.00 91.62 112 SER A O 1
ATOM 901 N N . LYS A 1 113 ? -20.293 -8.654 19.066 1.00 92.25 113 LYS A N 1
ATOM 902 C CA . LYS A 1 113 ? -20.954 -9.968 19.122 1.00 92.25 113 LYS A CA 1
ATOM 903 C C . LYS A 1 113 ? -20.418 -10.851 20.245 1.00 92.25 113 LYS A C 1
ATOM 905 O O . LYS A 1 113 ? -21.168 -11.644 20.804 1.00 92.25 113 LYS A O 1
ATOM 910 N N . VAL A 1 114 ? -19.133 -10.717 20.568 1.00 93.12 114 VAL A N 1
ATOM 911 C CA . VAL A 1 114 ? -18.468 -11.476 21.640 1.00 93.12 114 VAL A CA 1
ATOM 912 C C . VAL A 1 114 ? -18.596 -10.764 23.002 1.00 93.12 114 VAL A C 1
ATOM 914 O O . VAL A 1 114 ? -18.197 -11.309 24.027 1.00 93.12 114 VAL A O 1
ATOM 917 N N . GLY A 1 115 ? -19.187 -9.563 23.050 1.00 89.69 115 GLY A N 1
ATOM 918 C CA . GLY A 1 115 ? -19.346 -8.779 24.280 1.00 89.69 115 GLY A CA 1
ATOM 919 C C . GLY A 1 115 ? -18.034 -8.178 24.799 1.00 89.69 115 GLY A C 1
ATOM 920 O O . GLY A 1 115 ? -17.891 -7.936 25.998 1.00 89.69 115 GLY A O 1
ATOM 921 N N . VAL A 1 116 ? -17.060 -7.957 23.912 1.00 88.88 116 VAL A N 1
ATOM 922 C CA . VAL A 1 116 ? -15.738 -7.411 24.237 1.00 88.88 116 VAL A CA 1
ATOM 923 C C . VAL A 1 116 ? -15.670 -5.942 23.828 1.00 88.88 116 VAL A C 1
ATOM 925 O O . VAL A 1 116 ? -15.940 -5.587 22.686 1.00 88.88 116 VAL A O 1
ATOM 928 N N . ASN A 1 117 ? -15.240 -5.079 24.751 1.00 82.12 117 ASN A N 1
ATOM 929 C CA . ASN A 1 117 ? -14.964 -3.676 24.450 1.00 82.12 117 ASN A CA 1
ATOM 930 C C . ASN A 1 117 ? -13.508 -3.500 24.011 1.00 82.12 117 ASN A C 1
ATOM 932 O O . ASN A 1 117 ? -12.580 -3.771 24.779 1.00 82.12 117 ASN A O 1
ATOM 936 N N . ILE A 1 118 ? -13.309 -2.994 22.794 1.00 81.44 118 ILE A N 1
ATOM 937 C CA . ILE A 1 118 ? -11.980 -2.668 22.275 1.00 81.44 118 ILE A CA 1
ATOM 938 C C . ILE A 1 118 ? -11.456 -1.443 23.024 1.00 81.44 118 ILE A C 1
ATOM 940 O O . ILE A 1 118 ? -12.038 -0.360 22.974 1.00 81.44 118 ILE A O 1
ATOM 944 N N . THR A 1 119 ? -10.345 -1.613 23.731 1.00 79.62 119 THR A N 1
ATOM 945 C CA . THR A 1 119 ? -9.682 -0.552 24.493 1.00 79.62 119 THR A CA 1
ATOM 946 C C . THR A 1 119 ? -8.202 -0.550 24.157 1.00 79.62 119 THR A C 1
ATOM 948 O O . THR A 1 119 ? -7.622 -1.599 23.885 1.00 79.62 119 THR A O 1
ATOM 951 N N . SER A 1 120 ? -7.569 0.623 24.181 1.00 67.69 120 SER A N 1
ATOM 952 C CA . SER A 1 120 ? -6.111 0.683 24.089 1.00 67.69 120 SER A CA 1
ATOM 953 C C . SER A 1 120 ? -5.511 -0.034 25.304 1.00 67.69 120 SER A C 1
ATOM 955 O O . SER A 1 120 ? -6.013 0.155 26.420 1.00 67.69 120 SER A O 1
ATOM 957 N N . PRO A 1 121 ? -4.423 -0.812 25.144 1.00 65.12 121 PRO A N 1
ATOM 958 C CA . PRO A 1 121 ? -3.714 -1.401 26.273 1.00 65.12 121 PRO A CA 1
ATOM 959 C C . PRO A 1 121 ? -3.388 -0.346 27.337 1.00 65.12 121 PRO A C 1
ATOM 961 O O . PRO A 1 121 ? -3.105 0.812 27.009 1.00 65.12 121 PRO A O 1
ATOM 964 N N . ARG A 1 122 ? -3.431 -0.745 28.620 1.00 54.03 122 ARG A N 1
ATOM 965 C CA . ARG A 1 122 ? -3.170 0.108 29.798 1.00 54.03 122 ARG A CA 1
ATOM 966 C C . ARG A 1 122 ? -1.730 0.651 29.760 1.00 54.03 122 ARG A C 1
ATOM 968 O O . ARG A 1 122 ? -0.843 0.122 30.419 1.00 54.03 122 ARG A O 1
ATOM 975 N N . GLY A 1 123 ? -1.489 1.673 28.949 1.00 51.84 123 GLY A N 1
ATOM 976 C CA . GLY A 1 123 ? -0.149 2.154 28.611 1.00 51.84 123 GLY A CA 1
ATOM 977 C C . GLY A 1 123 ? -0.103 3.255 27.548 1.00 51.84 123 GLY A C 1
ATOM 978 O O . GLY A 1 123 ? 0.917 3.918 27.456 1.00 51.84 123 GLY A O 1
ATOM 979 N N . ALA A 1 124 ? -1.193 3.523 26.814 1.00 45.62 124 ALA A N 1
ATOM 980 C CA . ALA A 1 124 ? -1.256 4.595 25.805 1.00 45.62 124 ALA A CA 1
ATOM 981 C C . ALA A 1 124 ? -1.338 6.036 26.375 1.00 45.62 124 ALA A C 1
ATOM 983 O O . ALA A 1 124 ? -1.394 6.999 25.622 1.00 45.62 124 ALA A O 1
ATOM 984 N N . GLY A 1 125 ? -1.349 6.203 27.704 1.00 51.16 125 GLY A N 1
ATOM 985 C CA . GLY A 1 125 ? -1.158 7.509 28.351 1.00 51.16 125 GLY A CA 1
ATOM 986 C C . GLY A 1 125 ? 0.331 7.846 28.556 1.00 51.16 125 GLY A C 1
ATOM 987 O O . GLY A 1 125 ? 1.187 7.014 28.262 1.00 51.16 125 GLY A O 1
ATOM 988 N N . PRO A 1 126 ? 0.677 8.989 29.189 1.00 46.56 126 PRO A N 1
ATOM 989 C CA . PRO A 1 126 ? 2.065 9.432 29.432 1.00 46.56 126 PRO A CA 1
ATOM 990 C C . PRO A 1 126 ? 2.929 8.468 30.276 1.00 46.56 126 PRO A C 1
ATOM 992 O O . PRO A 1 126 ? 4.072 8.766 30.599 1.00 46.56 126 PRO A O 1
ATOM 995 N N . ARG A 1 127 ? 2.375 7.316 30.676 1.00 44.06 127 ARG A N 1
ATOM 996 C CA . ARG A 1 127 ? 3.018 6.230 31.421 1.00 44.06 127 ARG A CA 1
ATOM 997 C C . ARG A 1 127 ? 3.300 4.996 30.552 1.00 44.06 127 ARG A C 1
ATOM 999 O O . ARG A 1 127 ? 3.419 3.898 31.093 1.00 44.06 127 ARG A O 1
ATOM 1006 N N . SER A 1 128 ? 3.492 5.165 29.241 1.00 43.91 128 SER A N 1
ATOM 1007 C CA . SER A 1 128 ? 4.117 4.168 28.346 1.00 43.91 128 SER A CA 1
ATOM 1008 C C . SER A 1 128 ? 5.568 3.801 28.746 1.00 43.91 128 SER A C 1
ATOM 1010 O O . SER A 1 128 ? 6.291 3.167 27.990 1.00 43.91 128 SER A O 1
ATOM 1012 N N . SER A 1 129 ? 6.024 4.172 29.944 1.00 43.34 129 SER A N 1
ATOM 1013 C CA . SER A 1 129 ? 7.374 3.951 30.470 1.00 43.34 129 SER A CA 1
ATOM 1014 C C . SER A 1 129 ? 7.601 2.570 31.102 1.00 43.34 129 SER A C 1
ATOM 1016 O O . SER A 1 129 ? 8.640 2.366 31.720 1.00 43.34 129 SER A O 1
ATOM 1018 N N . ARG A 1 130 ? 6.647 1.627 31.030 1.00 45.66 130 ARG A N 1
ATOM 1019 C CA . ARG A 1 130 ? 6.819 0.274 31.611 1.00 45.66 130 ARG A CA 1
ATOM 1020 C C . ARG A 1 130 ? 7.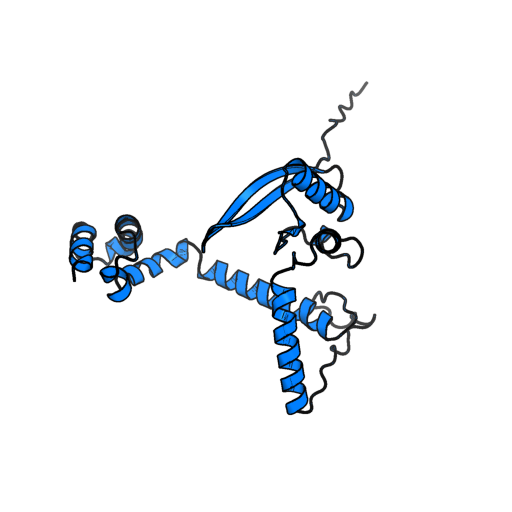095 -0.836 30.599 1.00 45.66 130 ARG A C 1
ATOM 1022 O O . ARG A 1 130 ? 7.612 -1.873 31.000 1.00 45.66 130 ARG A O 1
ATOM 1029 N N . GLN A 1 131 ? 6.797 -0.639 29.316 1.00 46.81 131 GLN A N 1
ATOM 1030 C CA . GLN A 1 131 ? 7.152 -1.606 28.277 1.00 46.81 131 GLN A CA 1
ATOM 1031 C C . GLN A 1 131 ? 8.444 -1.154 27.597 1.00 46.81 131 GLN A C 1
ATOM 1033 O O . GLN A 1 131 ? 8.429 -0.307 26.717 1.00 46.81 131 GLN A O 1
ATOM 1038 N N . ILE A 1 132 ? 9.566 -1.708 28.057 1.00 47.12 132 ILE A N 1
ATOM 1039 C CA . ILE A 1 132 ? 10.927 -1.259 27.710 1.00 47.12 132 ILE A CA 1
ATOM 1040 C C . ILE A 1 132 ? 11.403 -1.857 26.366 1.00 47.12 132 ILE A C 1
ATOM 1042 O O . ILE A 1 132 ? 12.356 -1.374 25.772 1.00 47.12 132 ILE A O 1
ATOM 1046 N N . TYR A 1 133 ? 10.720 -2.893 25.857 1.00 48.78 133 TYR A N 1
ATOM 1047 C CA . TYR A 1 133 ? 11.183 -3.706 24.721 1.00 48.78 133 TYR A CA 1
ATOM 1048 C C . TYR A 1 133 ? 10.488 -3.434 23.376 1.00 48.78 133 TYR A C 1
ATOM 1050 O O . TYR A 1 133 ? 10.840 -4.068 22.385 1.00 48.78 133 TYR A O 1
ATOM 1058 N N . ARG A 1 134 ? 9.497 -2.534 23.305 1.00 53.94 134 ARG A N 1
ATOM 1059 C CA . ARG A 1 134 ? 8.875 -2.135 22.027 1.00 53.94 134 ARG A CA 1
ATOM 1060 C C . ARG A 1 134 ? 8.760 -0.620 21.938 1.00 53.94 134 ARG A C 1
ATOM 1062 O O . ARG A 1 134 ? 8.209 0.003 22.842 1.00 53.94 134 ARG A O 1
ATOM 1069 N N . ALA A 1 135 ? 9.243 -0.053 20.836 1.00 56.53 135 ALA A N 1
ATOM 1070 C CA . ALA A 1 135 ? 9.073 1.353 20.495 1.00 56.53 135 ALA A CA 1
ATOM 1071 C C . ALA A 1 135 ? 7.636 1.597 20.004 1.00 56.53 135 ALA A C 1
ATOM 1073 O O . ALA A 1 135 ? 7.387 1.681 18.807 1.00 56.53 135 ALA A O 1
ATOM 1074 N N . ASN A 1 136 ? 6.670 1.642 20.926 1.00 64.88 136 ASN A N 1
ATOM 1075 C CA . ASN A 1 136 ? 5.292 1.953 20.556 1.00 64.88 136 ASN A CA 1
ATOM 1076 C C . ASN A 1 136 ? 5.171 3.444 20.201 1.00 64.88 136 ASN A C 1
ATOM 1078 O O . ASN A 1 136 ? 5.528 4.307 21.006 1.00 64.88 136 ASN A O 1
ATOM 1082 N N . ALA A 1 137 ? 4.613 3.740 19.031 1.00 65.62 137 ALA A N 1
ATOM 1083 C CA . ALA A 1 137 ? 4.242 5.084 18.629 1.00 65.62 137 ALA A CA 1
ATOM 1084 C C . ALA A 1 137 ? 3.090 5.619 19.507 1.00 65.62 137 ALA A C 1
ATOM 1086 O O . ALA A 1 137 ? 2.158 4.870 19.847 1.00 65.62 137 ALA A O 1
ATOM 1087 N N . PRO A 1 138 ? 3.122 6.914 19.875 1.00 64.88 138 PRO A N 1
ATOM 1088 C CA . PRO A 1 138 ? 2.049 7.539 20.637 1.00 64.88 138 PRO A CA 1
ATOM 1089 C C 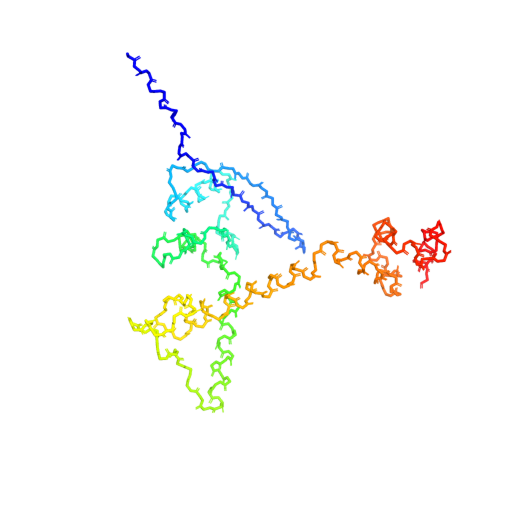. PRO A 1 138 ? 0.730 7.514 19.848 1.00 64.88 138 PRO A C 1
ATOM 1091 O O . PRO A 1 138 ? 0.715 7.620 18.620 1.00 64.88 138 PRO A O 1
ATOM 1094 N N . SER A 1 139 ? -0.384 7.364 20.568 1.00 64.75 139 SER A N 1
ATOM 1095 C CA . SER A 1 139 ? -1.737 7.320 19.999 1.00 64.75 139 SER A CA 1
ATOM 1096 C C . SER A 1 139 ? -2.761 7.867 20.989 1.00 64.75 139 SER A C 1
ATOM 1098 O O . SER A 1 139 ? -2.580 7.777 22.205 1.00 64.75 139 SER A O 1
ATOM 1100 N N . THR A 1 140 ? -3.838 8.437 20.459 1.00 68.81 140 THR A N 1
ATOM 1101 C CA . THR A 1 140 ? -4.892 9.116 21.227 1.00 68.81 140 THR A CA 1
ATOM 1102 C C . THR A 1 140 ? -6.145 8.264 21.411 1.00 68.81 140 THR A C 1
ATOM 1104 O O . THR A 1 140 ? -6.919 8.493 22.340 1.00 68.81 140 THR A O 1
ATOM 1107 N N . CYS A 1 141 ? -6.341 7.249 20.565 1.00 76.25 141 CYS A N 1
ATOM 1108 C CA . CYS A 1 141 ? -7.487 6.347 20.623 1.00 76.25 141 CYS A CA 1
ATOM 1109 C C . CYS A 1 141 ? -7.103 4.896 20.265 1.00 76.25 141 CYS A C 1
ATOM 1111 O O . CYS A 1 141 ? -6.038 4.669 19.683 1.00 76.25 141 CYS A O 1
ATOM 1113 N N . PRO A 1 142 ? -7.954 3.897 20.577 1.00 81.94 142 PRO A N 1
ATOM 1114 C CA . PRO A 1 142 ? -7.674 2.491 20.269 1.00 81.94 142 PRO A CA 1
ATOM 1115 C C . PRO A 1 142 ? -7.451 2.232 18.780 1.00 81.94 142 PRO A C 1
ATOM 1117 O O . PRO A 1 142 ? -6.518 1.520 18.420 1.00 81.94 142 PRO A O 1
ATOM 1120 N N . LYS A 1 143 ? -8.246 2.871 17.914 1.00 82.94 143 LYS A N 1
ATOM 1121 C CA . LYS A 1 143 ? -8.129 2.738 16.458 1.00 82.94 143 LYS A CA 1
ATOM 1122 C C . LYS A 1 143 ? -6.731 3.104 15.969 1.00 82.94 143 LYS A C 1
ATOM 1124 O O . LYS A 1 143 ? -6.106 2.329 15.255 1.00 82.94 143 LYS A O 1
ATOM 1129 N N . GLU A 1 144 ? -6.236 4.254 16.407 1.00 76.38 144 GLU A N 1
ATOM 1130 C CA . GLU A 1 144 ? -4.912 4.764 16.060 1.00 76.38 144 GLU A CA 1
ATOM 1131 C C . GLU A 1 144 ? -3.788 3.935 16.691 1.00 76.38 144 GLU A C 1
ATOM 1133 O O . GLU A 1 144 ? -2.776 3.673 16.045 1.00 76.38 144 GLU A O 1
ATOM 1138 N N . TYR A 1 145 ? -3.978 3.471 17.931 1.00 80.56 145 TYR A N 1
ATOM 1139 C CA . TYR A 1 145 ? -3.019 2.587 18.592 1.00 80.56 145 TYR A CA 1
ATOM 1140 C C . TYR A 1 145 ? -2.781 1.317 17.773 1.00 80.56 145 TYR A C 1
ATOM 1142 O O . TYR A 1 145 ? -1.632 0.976 17.494 1.00 80.56 145 TYR A O 1
ATOM 1150 N N . TYR A 1 146 ? -3.858 0.625 17.394 1.00 83.81 146 TYR A N 1
ATOM 1151 C CA . TYR A 1 146 ? -3.775 -0.631 16.652 1.00 83.81 146 TYR A CA 1
ATOM 1152 C C . TYR A 1 146 ? -3.303 -0.427 15.208 1.00 83.81 146 TYR A C 1
ATOM 1154 O O . TYR A 1 146 ? -2.583 -1.278 14.698 1.00 83.81 146 TYR A O 1
ATOM 1162 N N . LEU A 1 147 ? -3.591 0.717 14.582 1.00 80.19 147 LEU A N 1
ATOM 1163 C CA . LEU A 1 147 ? -3.015 1.062 13.281 1.00 80.19 147 LEU A CA 1
ATOM 1164 C C . LEU A 1 147 ? -1.485 1.168 13.373 1.00 80.19 147 LEU A C 1
ATOM 1166 O O . LEU A 1 147 ? -0.761 0.445 12.691 1.00 80.19 147 LEU A O 1
ATOM 1170 N N . ARG A 1 148 ? -0.994 2.038 14.265 1.00 71.38 148 ARG A N 1
ATOM 1171 C CA . ARG A 1 148 ? 0.429 2.405 14.348 1.00 71.38 148 ARG A CA 1
ATOM 1172 C C . ARG A 1 148 ? 1.309 1.317 14.953 1.00 71.38 148 ARG A C 1
ATOM 1174 O O . ARG A 1 148 ? 2.452 1.161 14.547 1.00 71.38 148 ARG A O 1
ATOM 1181 N N . ASN A 1 149 ? 0.800 0.583 15.942 1.00 74.88 149 ASN A N 1
ATOM 1182 C CA . ASN A 1 149 ? 1.604 -0.357 16.732 1.00 74.88 149 ASN A CA 1
ATOM 1183 C C . ASN A 1 149 ? 1.365 -1.828 16.385 1.00 74.88 149 ASN A C 1
ATOM 1185 O O . ASN A 1 149 ? 2.043 -2.696 16.941 1.00 74.88 149 ASN A O 1
ATOM 1189 N N . LEU A 1 150 ? 0.394 -2.122 15.516 1.00 82.62 150 LEU A N 1
ATOM 1190 C CA . LEU A 1 150 ? 0.069 -3.490 15.122 1.00 82.62 150 LEU A CA 1
ATOM 1191 C C . LEU A 1 150 ? -0.083 -3.633 13.609 1.00 82.62 150 LEU A C 1
ATOM 1193 O O . LEU A 1 150 ? 0.674 -4.402 13.032 1.00 82.62 150 LEU A O 1
ATOM 1197 N N . ALA A 1 151 ? -0.994 -2.899 12.968 1.00 82.25 151 ALA A N 1
ATOM 1198 C CA . ALA A 1 151 ? -1.277 -3.084 11.545 1.00 82.25 151 ALA A CA 1
ATOM 1199 C C . ALA A 1 151 ? -0.070 -2.733 10.664 1.00 82.25 151 ALA A C 1
ATOM 1201 O O . ALA A 1 151 ? 0.362 -3.579 9.887 1.00 82.25 151 ALA A O 1
ATOM 1202 N N . ILE A 1 152 ? 0.513 -1.540 10.843 1.00 72.88 152 ILE A N 1
ATOM 1203 C CA . ILE A 1 152 ? 1.694 -1.098 10.082 1.00 72.88 152 ILE A CA 1
ATOM 1204 C C . ILE A 1 152 ? 2.891 -2.038 10.309 1.00 72.88 152 ILE A C 1
ATOM 1206 O O . ILE A 1 152 ? 3.328 -2.654 9.340 1.00 72.88 152 ILE A O 1
ATOM 1210 N N . PRO A 1 153 ? 3.355 -2.290 11.554 1.00 73.75 153 PRO A N 1
ATOM 1211 C CA . PRO A 1 153 ? 4.489 -3.190 11.771 1.00 73.75 153 PRO A CA 1
ATOM 1212 C C . PRO A 1 153 ? 4.264 -4.614 11.251 1.00 73.75 153 PRO A C 1
ATOM 1214 O O . PRO A 1 153 ? 5.211 -5.286 10.848 1.00 73.75 153 PRO A O 1
ATOM 1217 N N . PHE A 1 154 ? 3.023 -5.107 11.294 1.00 80.56 154 PHE A N 1
ATOM 1218 C CA . PHE A 1 154 ? 2.693 -6.431 10.778 1.00 80.56 154 PHE A CA 1
ATOM 1219 C C . PHE A 1 154 ? 2.712 -6.472 9.247 1.00 80.56 154 PHE A C 1
ATOM 1221 O O . PHE A 1 154 ? 3.244 -7.425 8.683 1.00 80.56 154 PHE A O 1
ATOM 1228 N N . ALA A 1 155 ? 2.177 -5.450 8.578 1.00 78.62 155 ALA A N 1
ATOM 1229 C CA . ALA A 1 155 ? 2.247 -5.335 7.126 1.00 78.62 155 ALA A CA 1
ATOM 1230 C C . ALA A 1 155 ? 3.700 -5.217 6.646 1.00 78.62 155 ALA A C 1
ATOM 1232 O O . ALA A 1 155 ? 4.093 -5.953 5.743 1.00 78.62 155 ALA A O 1
ATOM 1233 N N . ASP A 1 156 ? 4.514 -4.391 7.307 1.00 74.94 156 ASP A N 1
ATOM 1234 C CA . ASP A 1 156 ? 5.947 -4.261 7.019 1.00 74.94 156 ASP A CA 1
ATOM 1235 C C . ASP A 1 156 ? 6.672 -5.601 7.184 1.00 74.94 156 ASP A C 1
ATOM 1237 O O . ASP A 1 156 ? 7.467 -6.001 6.332 1.00 74.94 156 ASP A O 1
ATOM 1241 N N . TYR A 1 157 ? 6.363 -6.337 8.257 1.00 77.38 157 TYR A N 1
ATOM 1242 C CA . TYR A 1 157 ? 6.910 -7.672 8.482 1.00 77.38 157 TYR A CA 1
ATOM 1243 C C . TYR A 1 157 ? 6.511 -8.655 7.375 1.00 77.38 157 TYR A C 1
ATOM 1245 O O . TYR A 1 157 ? 7.365 -9.375 6.860 1.00 77.38 157 TYR A O 1
ATOM 1253 N N . LEU A 1 158 ? 5.236 -8.679 6.975 1.00 78.81 158 LEU A N 1
ATOM 1254 C CA . LEU A 1 158 ? 4.777 -9.538 5.884 1.00 78.81 158 LEU A CA 1
ATOM 1255 C C . LEU A 1 158 ? 5.452 -9.177 4.562 1.00 78.81 158 LEU A C 1
ATOM 1257 O O . LEU A 1 158 ? 5.891 -10.075 3.851 1.00 78.81 158 LEU A O 1
ATOM 1261 N N . LEU A 1 159 ? 5.582 -7.888 4.246 1.00 77.75 159 LEU A N 1
ATOM 1262 C CA . LEU A 1 159 ? 6.304 -7.429 3.060 1.00 77.75 159 LEU A CA 1
ATOM 1263 C C . LEU A 1 159 ? 7.768 -7.866 3.098 1.00 77.75 159 LEU A C 1
ATOM 1265 O O . LEU A 1 159 ? 8.281 -8.358 2.095 1.00 77.75 159 LEU A O 1
ATOM 1269 N N . ALA A 1 160 ? 8.430 -7.750 4.250 1.00 72.88 160 ALA A N 1
ATOM 1270 C CA . ALA A 1 160 ? 9.799 -8.218 4.426 1.00 72.88 160 ALA A CA 1
ATOM 1271 C C . ALA A 1 160 ? 9.917 -9.738 4.226 1.00 72.88 160 ALA A C 1
ATOM 1273 O O . ALA A 1 160 ? 10.812 -10.189 3.515 1.00 72.88 160 ALA A O 1
ATOM 1274 N N . GLU A 1 161 ? 9.000 -10.535 4.781 1.00 83.75 161 GLU A N 1
ATOM 1275 C CA . GLU A 1 161 ? 8.956 -11.988 4.563 1.00 83.75 161 GLU A CA 1
ATOM 1276 C C . GLU A 1 161 ? 8.675 -12.342 3.101 1.00 83.75 161 GLU A C 1
ATOM 1278 O O . GLU A 1 161 ? 9.313 -13.244 2.561 1.00 83.75 161 GLU A O 1
ATOM 1283 N N . PHE A 1 162 ? 7.755 -11.638 2.438 1.00 79.50 162 PHE A N 1
ATOM 1284 C CA . PHE A 1 162 ? 7.463 -11.854 1.023 1.00 79.50 162 PHE A CA 1
ATOM 1285 C C . PHE A 1 162 ? 8.671 -11.518 0.152 1.00 79.50 162 PHE A C 1
ATOM 1287 O O . PHE A 1 162 ? 9.056 -12.321 -0.692 1.00 79.50 162 PHE A O 1
ATOM 1294 N N . ASN A 1 163 ? 9.310 -10.376 0.381 1.00 79.69 163 ASN A N 1
ATOM 1295 C CA . ASN A 1 163 ? 10.504 -9.987 -0.362 1.00 79.69 163 ASN A CA 1
ATOM 1296 C C . ASN A 1 163 ? 11.674 -10.931 -0.087 1.00 79.69 163 ASN A C 1
ATOM 1298 O O . ASN A 1 163 ? 12.411 -11.263 -1.008 1.00 79.69 163 ASN A O 1
ATOM 1302 N N . SER A 1 164 ? 11.810 -11.405 1.152 1.00 80.31 164 SER A N 1
ATOM 1303 C CA . SER A 1 164 ? 12.808 -12.404 1.523 1.00 80.31 164 SER A CA 1
ATOM 1304 C C . SER A 1 164 ? 12.564 -13.728 0.799 1.00 80.31 164 SER A C 1
ATOM 1306 O O . SER A 1 164 ? 13.466 -14.216 0.136 1.00 80.31 164 SER A O 1
ATOM 1308 N N . ARG A 1 165 ? 11.343 -14.279 0.842 1.00 81.56 165 ARG A N 1
ATOM 1309 C CA . ARG A 1 165 ? 11.020 -15.615 0.296 1.00 81.56 165 ARG A CA 1
ATOM 1310 C C . ARG A 1 165 ? 10.814 -15.659 -1.212 1.00 81.56 165 ARG A C 1
ATOM 1312 O O . ARG A 1 165 ? 10.968 -16.710 -1.823 1.00 81.56 165 ARG A O 1
ATOM 1319 N N . PHE A 1 166 ? 10.388 -14.550 -1.803 1.00 78.56 166 PHE A N 1
ATOM 1320 C CA . PHE A 1 166 ? 10.102 -14.438 -3.229 1.00 78.56 166 PHE A CA 1
ATOM 1321 C C . PHE A 1 166 ? 11.082 -13.477 -3.901 1.00 78.56 166 PHE A C 1
ATOM 1323 O O . PHE A 1 166 ? 10.688 -12.758 -4.821 1.00 78.56 166 PHE A O 1
ATOM 1330 N N . ASN A 1 167 ? 12.340 -13.446 -3.461 1.00 78.75 167 ASN A N 1
ATOM 1331 C CA . ASN A 1 167 ? 13.388 -12.735 -4.186 1.00 78.75 167 ASN A CA 1
ATOM 1332 C C . ASN A 1 167 ? 13.725 -13.458 -5.509 1.00 78.75 167 ASN A C 1
ATOM 1334 O O . ASN A 1 167 ? 13.320 -14.596 -5.747 1.00 78.75 167 ASN A O 1
ATOM 1338 N N . THR A 1 168 ? 14.458 -12.793 -6.399 1.00 74.50 168 THR A N 1
ATOM 1339 C CA . THR A 1 168 ? 14.791 -13.326 -7.731 1.00 74.50 168 THR A CA 1
ATOM 1340 C C . THR A 1 168 ? 15.632 -14.601 -7.702 1.00 74.50 168 THR A C 1
ATOM 1342 O O . THR A 1 168 ? 15.517 -15.408 -8.619 1.00 74.50 168 THR A O 1
ATOM 1345 N N . GLU A 1 169 ? 16.465 -14.798 -6.678 1.00 75.31 169 GLU A N 1
ATOM 1346 C CA . GLU A 1 169 ? 17.271 -16.014 -6.517 1.00 75.31 169 GLU A CA 1
ATOM 1347 C C . GLU A 1 169 ? 16.388 -17.201 -6.111 1.00 75.31 169 GLU A C 1
ATOM 1349 O O . GLU A 1 169 ? 16.438 -18.249 -6.754 1.00 75.31 169 GLU A O 1
ATOM 1354 N N . ASP A 1 170 ? 15.500 -17.006 -5.135 1.00 73.31 170 ASP A N 1
ATOM 1355 C CA . ASP A 1 170 ? 14.577 -18.040 -4.651 1.00 73.31 170 ASP A CA 1
ATOM 1356 C C . ASP A 1 170 ? 13.477 -18.366 -5.677 1.00 73.31 170 ASP A C 1
ATOM 1358 O O . ASP A 1 170 ? 12.972 -19.491 -5.739 1.00 73.31 170 ASP A O 1
ATOM 1362 N N . ARG A 1 171 ? 13.143 -17.411 -6.556 1.00 71.44 171 ARG A N 1
ATOM 1363 C CA . ARG A 1 171 ? 12.207 -17.620 -7.672 1.00 71.44 171 ARG A CA 1
ATOM 1364 C C . ARG A 1 171 ? 12.756 -18.501 -8.792 1.00 71.44 171 ARG A C 1
ATOM 1366 O O . ARG A 1 171 ? 11.944 -19.017 -9.555 1.00 71.44 171 ARG A O 1
ATOM 1373 N N . LYS A 1 172 ? 14.070 -18.743 -8.892 1.00 71.44 172 LYS A N 1
ATOM 1374 C CA . LYS A 1 172 ? 14.636 -19.605 -9.956 1.00 71.44 172 LYS A CA 1
ATOM 1375 C C . LYS A 1 172 ? 14.011 -21.003 -9.961 1.00 71.44 172 LYS A C 1
ATOM 1377 O O . LYS A 1 172 ? 13.817 -21.598 -11.016 1.00 71.44 172 LYS A O 1
ATOM 1382 N N . GLY A 1 173 ? 13.623 -21.505 -8.786 1.00 72.56 173 GLY A N 1
ATOM 1383 C CA . GLY A 1 173 ? 12.933 -22.787 -8.667 1.00 72.56 173 GLY A CA 1
ATOM 1384 C C . GLY A 1 173 ? 11.469 -22.770 -9.125 1.00 72.56 173 GLY A C 1
ATOM 1385 O O . GLY A 1 173 ? 10.941 -23.813 -9.495 1.00 72.56 173 GLY A O 1
ATOM 1386 N N . ILE A 1 174 ? 10.818 -21.604 -9.139 1.00 78.38 174 ILE A N 1
ATOM 1387 C CA . ILE A 1 174 ? 9.398 -21.441 -9.491 1.00 78.38 174 ILE A CA 1
ATOM 1388 C C . ILE A 1 174 ? 9.180 -21.506 -11.008 1.00 78.38 174 ILE A C 1
ATOM 1390 O O . ILE A 1 174 ? 8.093 -21.882 -11.438 1.00 78.38 174 ILE A O 1
ATOM 1394 N N . GLU A 1 175 ? 10.214 -21.256 -11.818 1.00 78.12 175 GLU A N 1
ATOM 1395 C CA . GLU A 1 175 ? 10.169 -21.406 -13.284 1.00 78.12 175 GLU A CA 1
ATOM 1396 C C . GLU A 1 175 ? 9.733 -22.815 -13.722 1.00 78.12 175 GLU A C 1
ATOM 1398 O O . GLU A 1 175 ? 9.138 -22.989 -14.783 1.00 78.12 175 GLU A O 1
ATOM 1403 N N . ILE A 1 176 ? 9.916 -23.832 -12.870 1.00 82.81 176 ILE A N 1
ATOM 1404 C CA . ILE A 1 176 ? 9.404 -25.184 -13.125 1.00 82.81 176 ILE A CA 1
ATOM 1405 C C . ILE A 1 176 ? 7.872 -25.239 -13.216 1.00 82.81 176 ILE A C 1
ATOM 1407 O O . ILE A 1 176 ? 7.327 -26.099 -13.906 1.00 82.81 176 ILE A O 1
ATOM 1411 N N . LEU A 1 177 ? 7.155 -24.309 -12.572 1.00 83.88 177 LEU A N 1
ATOM 1412 C CA . LEU A 1 177 ? 5.696 -24.222 -12.657 1.00 83.88 177 LEU A CA 1
ATOM 1413 C C . LEU A 1 177 ? 5.221 -23.802 -14.051 1.00 83.88 177 LEU A C 1
ATOM 1415 O O . LEU A 1 177 ? 4.078 -24.092 -14.401 1.00 83.88 177 LEU A O 1
ATOM 1419 N N . ALA A 1 178 ? 6.083 -23.195 -14.874 1.00 80.81 178 ALA A N 1
ATOM 1420 C CA . ALA A 1 178 ? 5.768 -22.928 -16.274 1.00 80.81 178 ALA A CA 1
ATOM 1421 C C . ALA A 1 178 ? 5.580 -24.222 -17.090 1.00 80.81 178 ALA A C 1
ATOM 1423 O O . ALA A 1 178 ? 4.977 -24.180 -18.158 1.00 80.81 178 ALA A O 1
ATOM 1424 N N . LEU A 1 179 ? 6.035 -25.375 -16.580 1.00 81.31 179 LEU A N 1
ATOM 1425 C CA . LEU A 1 179 ? 5.784 -26.692 -17.174 1.00 81.31 179 LEU A CA 1
ATOM 1426 C C . LEU A 1 179 ? 4.401 -27.263 -16.837 1.00 81.31 179 LEU A C 1
ATOM 1428 O O . LEU A 1 179 ? 4.019 -28.296 -17.388 1.00 81.31 179 LEU A O 1
ATOM 1432 N N . LEU A 1 180 ? 3.644 -26.639 -15.926 1.00 85.69 180 LEU A N 1
ATOM 1433 C CA . LEU A 1 180 ? 2.287 -27.091 -15.636 1.00 85.69 180 LEU A CA 1
ATOM 1434 C C . LEU A 1 180 ? 1.438 -27.008 -16.913 1.00 85.69 180 LEU A C 1
ATOM 1436 O O . LEU A 1 180 ? 1.487 -25.978 -17.587 1.00 85.69 180 LEU A O 1
ATOM 1440 N N . PRO A 1 181 ? 0.608 -28.026 -17.220 1.00 80.94 181 PRO A N 1
ATOM 1441 C CA . PRO A 1 181 ? -0.164 -28.064 -18.460 1.00 80.94 181 PRO A CA 1
ATOM 1442 C C . PRO A 1 181 ? -0.936 -26.769 -18.722 1.00 80.94 181 PRO A C 1
ATOM 1444 O O . PRO A 1 181 ? -0.777 -26.168 -19.769 1.00 80.94 181 PRO A O 1
ATOM 1447 N N . GLY A 1 182 ? -1.673 -26.252 -17.735 1.00 79.88 182 GLY A N 1
ATOM 1448 C CA . GLY A 1 182 ? -2.415 -24.998 -17.906 1.00 79.88 182 GLY A CA 1
ATOM 1449 C C . GLY A 1 182 ? -1.538 -23.766 -18.164 1.00 79.88 182 GLY A C 1
ATOM 1450 O O . GLY A 1 182 ? -2.000 -22.833 -18.806 1.00 79.88 182 GLY A O 1
ATOM 1451 N N . ALA A 1 183 ? -0.287 -23.743 -17.700 1.00 79.00 183 ALA A N 1
ATOM 1452 C CA . ALA A 1 183 ? 0.626 -22.632 -17.960 1.00 79.00 183 ALA A CA 1
ATOM 1453 C C . ALA A 1 183 ? 1.228 -22.722 -19.370 1.00 79.00 183 ALA A C 1
ATOM 1455 O O . ALA A 1 183 ? 1.263 -21.724 -20.091 1.00 79.00 183 ALA A O 1
ATOM 1456 N N . ILE A 1 184 ? 1.658 -23.920 -19.782 1.00 77.69 184 ILE A N 1
ATOM 1457 C CA . ILE A 1 184 ? 2.343 -24.110 -21.061 1.00 77.69 184 ILE A CA 1
ATOM 1458 C C . ILE A 1 184 ? 1.383 -24.148 -22.253 1.00 77.69 184 ILE A C 1
ATOM 1460 O O . ILE A 1 184 ? 1.686 -23.558 -23.286 1.00 77.69 184 ILE A O 1
ATOM 1464 N N . THR A 1 185 ? 0.210 -24.771 -22.125 1.00 78.31 185 THR A N 1
ATOM 1465 C CA . THR A 1 185 ? -0.720 -24.945 -23.256 1.00 78.31 185 THR A CA 1
ATOM 1466 C C . THR A 1 185 ? -1.531 -23.686 -23.555 1.00 78.31 185 THR A C 1
ATOM 1468 O O . THR A 1 185 ? -1.906 -23.440 -24.698 1.00 78.31 185 THR A O 1
ATOM 1471 N N . LEU A 1 186 ? -1.761 -22.824 -22.556 1.00 70.50 186 LEU A N 1
ATOM 1472 C CA . LEU A 1 186 ? -2.477 -21.556 -22.746 1.00 70.50 186 LEU A CA 1
ATOM 1473 C C . LEU A 1 186 ? -1.620 -20.459 -23.398 1.00 70.50 186 LEU A C 1
ATOM 1475 O O . LEU A 1 186 ? -2.118 -19.354 -23.609 1.00 70.50 186 LEU A O 1
ATOM 1479 N N . GLY A 1 187 ? -0.343 -20.730 -23.700 1.00 64.94 187 GLY A N 1
ATOM 1480 C CA . GLY A 1 187 ? 0.564 -19.755 -24.317 1.00 64.94 187 GLY A CA 1
ATOM 1481 C C . GLY A 1 187 ? 0.765 -18.491 -23.475 1.00 64.94 187 GLY A C 1
ATOM 1482 O O . GLY A 1 187 ? 1.170 -17.458 -23.997 1.00 64.94 187 GLY A O 1
ATOM 1483 N N . ALA A 1 188 ? 0.467 -18.562 -22.175 1.00 63.16 188 ALA A N 1
ATOM 1484 C CA . ALA A 1 188 ? 0.506 -17.428 -21.256 1.00 63.16 188 ALA A CA 1
ATOM 1485 C C . ALA A 1 188 ? 1.937 -17.011 -20.875 1.00 63.16 188 ALA A C 1
ATOM 1487 O O . ALA A 1 188 ? 2.116 -16.068 -20.107 1.00 63.16 188 ALA A O 1
ATOM 1488 N N . VAL A 1 189 ? 2.950 -17.721 -21.380 1.00 68.50 189 VAL A N 1
ATOM 1489 C CA . VAL A 1 189 ? 4.347 -17.547 -20.990 1.00 68.50 189 VAL A CA 1
ATOM 1490 C C . VAL A 1 189 ? 5.236 -17.438 -22.225 1.00 68.50 189 VAL A C 1
ATOM 1492 O O . VAL A 1 189 ? 5.089 -18.203 -23.181 1.00 68.50 189 VAL A O 1
ATOM 1495 N N . ASP A 1 190 ? 6.170 -16.489 -22.193 1.00 80.62 190 ASP A N 1
ATOM 1496 C CA . ASP A 1 190 ? 7.207 -16.354 -23.212 1.00 80.62 190 ASP A CA 1
ATOM 1497 C C . ASP A 1 190 ? 8.156 -17.561 -23.180 1.00 80.62 190 ASP A C 1
ATOM 1499 O O . ASP A 1 190 ? 8.783 -17.858 -22.161 1.00 80.62 190 ASP A O 1
ATOM 1503 N N . LEU A 1 191 ? 8.269 -18.258 -24.312 1.00 79.62 191 LEU A N 1
ATOM 1504 C CA . LEU A 1 191 ? 9.018 -19.509 -24.409 1.00 79.62 191 LEU A CA 1
ATOM 1505 C C . LEU A 1 191 ? 10.516 -19.301 -24.137 1.00 79.62 191 LEU A C 1
ATOM 1507 O O . LEU A 1 191 ? 11.143 -20.160 -23.522 1.00 79.62 191 LEU A O 1
ATOM 1511 N N . GLU A 1 192 ? 11.097 -18.180 -24.574 1.00 82.75 192 GLU A N 1
ATOM 1512 C CA . GLU A 1 192 ? 12.523 -17.900 -24.346 1.00 82.75 192 GLU A CA 1
ATOM 1513 C C . GLU A 1 192 ? 12.819 -17.680 -22.867 1.00 82.75 192 GLU A C 1
ATOM 1515 O O . GLU A 1 192 ? 13.739 -18.299 -22.326 1.00 82.75 192 GLU A O 1
ATOM 1520 N N . SER A 1 193 ? 12.016 -16.845 -22.204 1.00 81.19 193 SER A N 1
ATOM 1521 C CA . SER A 1 193 ? 12.141 -16.583 -20.771 1.00 81.19 193 SER A CA 1
ATOM 1522 C C . SER A 1 193 ? 12.078 -17.874 -19.955 1.00 81.19 193 SER A C 1
ATOM 1524 O O . SER A 1 193 ? 12.920 -18.091 -19.084 1.00 81.19 193 SER A O 1
ATOM 1526 N N . VAL A 1 194 ? 11.138 -18.770 -20.271 1.00 81.06 194 VAL A N 1
ATOM 1527 C CA . VAL A 1 194 ? 10.997 -20.040 -19.543 1.00 81.06 194 VAL A CA 1
ATOM 1528 C C . VAL A 1 194 ? 12.164 -20.978 -19.816 1.00 81.06 194 VAL A C 1
ATOM 1530 O O . VAL A 1 194 ? 12.687 -21.584 -18.885 1.00 81.06 194 VAL A O 1
ATOM 1533 N N . VAL A 1 195 ? 12.614 -21.097 -21.069 1.00 84.69 195 VAL A N 1
ATOM 1534 C CA . VAL A 1 195 ? 13.776 -21.937 -21.400 1.00 84.69 195 VAL A CA 1
ATOM 1535 C C . VAL A 1 195 ? 15.009 -21.458 -20.634 1.00 84.69 195 VAL A C 1
ATOM 1537 O O . VAL A 1 195 ? 15.713 -22.285 -20.057 1.00 84.69 195 VAL A O 1
ATOM 1540 N N . ILE A 1 196 ? 15.246 -20.143 -20.574 1.00 85.31 196 ILE A N 1
ATOM 1541 C CA . ILE A 1 196 ? 16.343 -19.545 -19.800 1.00 85.31 196 ILE A CA 1
ATOM 1542 C C . ILE A 1 196 ? 16.178 -19.844 -18.304 1.00 85.31 196 ILE A C 1
ATOM 1544 O O . ILE A 1 196 ? 17.137 -20.281 -17.667 1.00 85.31 196 ILE A O 1
ATOM 1548 N N . GLY A 1 197 ? 14.977 -19.659 -17.753 1.00 82.62 197 GLY A N 1
ATOM 1549 C CA . GLY A 1 197 ? 14.676 -19.939 -16.348 1.00 82.62 197 GLY A CA 1
ATOM 1550 C C . GLY A 1 197 ? 14.905 -21.404 -15.971 1.00 82.62 197 GLY A C 1
ATOM 1551 O O . GLY A 1 197 ? 15.531 -21.710 -14.956 1.00 82.62 197 GLY A O 1
ATOM 1552 N N . LEU A 1 198 ? 14.494 -22.327 -16.840 1.00 84.94 198 LEU A N 1
ATOM 1553 C CA . LEU A 1 198 ? 14.658 -23.765 -16.647 1.00 84.94 198 LEU A CA 1
ATOM 1554 C C . LEU A 1 198 ? 16.101 -24.251 -16.812 1.00 84.94 198 LEU A C 1
ATOM 1556 O O . LEU A 1 198 ? 16.407 -25.338 -16.325 1.00 84.94 198 LEU A O 1
ATOM 1560 N N . MET A 1 199 ? 17.010 -23.479 -17.424 1.00 83.06 199 MET A N 1
ATOM 1561 C CA . MET A 1 199 ? 18.439 -23.839 -17.453 1.00 83.06 199 MET A CA 1
ATOM 1562 C C . MET A 1 199 ? 19.034 -23.960 -16.045 1.00 83.06 199 MET A C 1
ATOM 1564 O O . MET A 1 199 ? 20.006 -24.693 -15.863 1.00 83.06 199 MET A O 1
ATOM 1568 N N . PHE A 1 200 ? 18.432 -23.308 -15.043 1.00 84.38 200 PHE A N 1
ATOM 1569 C CA . PHE A 1 200 ? 18.765 -23.510 -13.632 1.00 84.38 200 PHE A CA 1
ATOM 1570 C C . PHE A 1 200 ? 18.696 -24.994 -13.221 1.00 84.38 200 PHE A C 1
ATOM 1572 O O . PHE A 1 200 ? 19.578 -25.475 -12.516 1.00 84.38 200 PHE A O 1
ATOM 1579 N N . TRP A 1 201 ? 17.711 -25.736 -13.740 1.00 84.00 201 TRP A N 1
ATOM 1580 C CA . TRP A 1 201 ? 17.506 -27.173 -13.513 1.00 84.00 201 TRP A CA 1
ATOM 1581 C C . TRP A 1 201 ? 18.251 -28.061 -14.521 1.00 84.00 201 TRP A C 1
ATOM 1583 O O . TRP A 1 201 ? 18.001 -29.260 -14.597 1.00 84.00 201 TRP A O 1
ATOM 1593 N N . GLY A 1 202 ? 19.150 -27.495 -15.331 1.00 84.50 202 GLY A N 1
ATOM 1594 C CA . GLY A 1 202 ? 19.867 -28.210 -16.391 1.00 84.50 202 GLY A CA 1
ATOM 1595 C C . GLY A 1 202 ? 20.542 -29.522 -15.955 1.00 84.50 202 GLY A C 1
ATOM 1596 O O . GLY A 1 202 ? 20.442 -30.491 -16.706 1.00 84.50 202 GLY A O 1
ATOM 1597 N N . PRO A 1 203 ? 21.184 -29.604 -14.770 1.00 86.88 203 PRO A N 1
ATOM 1598 C CA . PRO A 1 203 ? 21.758 -30.855 -14.266 1.00 86.88 203 PRO A CA 1
ATOM 1599 C C . PRO A 1 203 ? 20.728 -31.956 -13.972 1.00 86.88 203 PRO A C 1
ATOM 1601 O O . PRO A 1 203 ? 21.070 -33.134 -14.042 1.00 86.88 203 PRO A O 1
ATOM 1604 N N . ASP A 1 204 ? 19.488 -31.577 -13.659 1.00 84.81 204 ASP A N 1
ATOM 1605 C CA . ASP A 1 204 ? 18.390 -32.494 -13.327 1.00 84.81 204 ASP A CA 1
ATOM 1606 C C . ASP A 1 204 ? 17.561 -32.890 -14.561 1.00 84.81 204 ASP A C 1
ATOM 1608 O O . ASP A 1 204 ? 16.703 -33.773 -14.495 1.00 84.81 204 ASP A O 1
ATOM 1612 N N . GLN A 1 205 ? 17.805 -32.248 -15.707 1.00 81.06 205 GLN A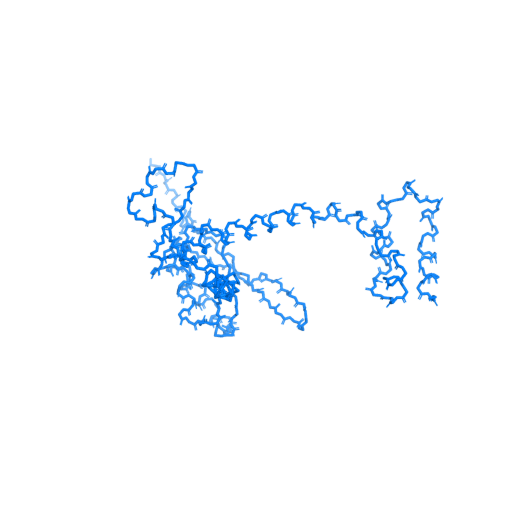 N 1
ATOM 1613 C CA . GLN A 1 205 ? 17.110 -32.542 -16.954 1.00 81.06 205 GLN A CA 1
ATOM 1614 C C . GLN A 1 205 ? 17.760 -33.718 -17.692 1.00 81.06 205 GLN A C 1
ATOM 1616 O O . GLN A 1 205 ? 18.980 -33.746 -17.860 1.00 81.06 205 GLN A O 1
ATOM 1621 N N . PRO A 1 206 ? 16.963 -34.658 -18.235 1.00 81.25 206 PRO A N 1
ATOM 1622 C CA . PRO A 1 206 ? 17.499 -35.780 -18.999 1.00 81.25 206 PRO A CA 1
ATOM 1623 C C . PRO A 1 206 ? 18.204 -35.322 -20.288 1.00 81.25 206 PRO A C 1
ATOM 1625 O O . PRO A 1 206 ? 19.229 -35.897 -20.651 1.00 81.25 206 PRO A O 1
ATOM 1628 N N . PHE A 1 207 ? 17.689 -34.277 -20.955 1.00 82.69 207 PHE A N 1
ATOM 1629 C CA . PHE A 1 207 ? 18.254 -33.711 -22.188 1.00 82.69 207 PHE A CA 1
ATOM 1630 C C . PHE A 1 207 ? 18.030 -32.189 -22.276 1.00 82.69 207 PHE A C 1
ATOM 1632 O O . PHE A 1 207 ? 17.117 -31.704 -22.935 1.00 82.69 207 PHE A O 1
ATOM 1639 N N . SER A 1 208 ? 18.900 -31.397 -21.648 1.00 79.81 208 SER A N 1
ATOM 1640 C CA . SER A 1 208 ? 18.753 -29.928 -21.617 1.00 79.81 208 SER A CA 1
ATOM 1641 C C . SER A 1 208 ? 18.798 -29.248 -22.994 1.00 79.81 208 SER A C 1
ATOM 1643 O O . SER A 1 208 ? 18.191 -28.199 -23.198 1.00 79.81 208 SER A O 1
ATOM 1645 N N . SER A 1 209 ? 19.471 -29.856 -23.976 1.00 82.94 209 SER A N 1
ATOM 1646 C CA . SER A 1 209 ? 19.566 -29.323 -25.342 1.00 82.94 209 SER A CA 1
ATOM 1647 C C . SER A 1 209 ? 18.271 -29.456 -26.156 1.00 82.94 209 SER A C 1
ATOM 1649 O O . SER A 1 209 ? 18.069 -28.677 -27.090 1.00 82.94 209 SER A O 1
ATOM 1651 N N . SER A 1 210 ? 17.380 -30.396 -25.815 1.00 85.94 210 SER A N 1
ATOM 1652 C CA . SER A 1 210 ? 16.089 -30.580 -26.497 1.00 85.94 210 SER A CA 1
ATOM 1653 C C . SER A 1 210 ? 14.946 -29.791 -25.860 1.00 85.94 210 SER A C 1
ATOM 1655 O O . SER A 1 210 ? 13.921 -29.611 -26.521 1.00 85.94 210 SER A O 1
ATOM 1657 N N . LEU A 1 211 ? 15.130 -29.252 -24.646 1.00 84.19 211 LEU A N 1
ATOM 1658 C CA . LEU A 1 211 ? 14.092 -28.591 -23.843 1.00 84.19 211 LEU A CA 1
ATOM 1659 C C . LEU A 1 211 ? 13.261 -27.579 -24.641 1.00 84.19 211 LEU A C 1
ATOM 1661 O O . LEU A 1 211 ? 12.036 -27.631 -24.652 1.00 84.19 211 LEU A O 1
ATOM 1665 N N . ARG A 1 212 ? 13.925 -26.687 -25.382 1.00 86.12 212 ARG A N 1
ATOM 1666 C CA . ARG A 1 212 ? 13.256 -25.680 -26.221 1.00 86.12 212 ARG A CA 1
ATOM 1667 C C . ARG A 1 212 ? 12.305 -26.307 -27.246 1.00 86.12 212 ARG A C 1
ATOM 1669 O O . ARG A 1 212 ? 11.223 -25.780 -27.497 1.00 86.12 212 ARG A O 1
ATOM 1676 N N . SER A 1 213 ? 12.735 -27.396 -27.879 1.00 86.50 213 SER A N 1
ATOM 1677 C CA . SER A 1 213 ? 11.950 -28.079 -28.911 1.00 86.50 213 SER A CA 1
ATOM 1678 C C . SER A 1 213 ? 10.761 -28.813 -28.297 1.00 86.50 213 SER A C 1
ATOM 1680 O O . SER A 1 213 ? 9.666 -28.742 -28.845 1.00 86.50 213 SER A O 1
ATOM 1682 N N . GLU A 1 214 ? 10.954 -29.449 -27.140 1.00 86.50 214 GLU A N 1
ATOM 1683 C CA . GLU A 1 214 ? 9.889 -30.128 -26.391 1.00 86.50 214 GLU A CA 1
ATOM 1684 C C . GLU A 1 214 ? 8.816 -29.145 -25.927 1.00 86.50 214 GLU A C 1
ATOM 1686 O O . GLU A 1 214 ? 7.637 -29.344 -26.209 1.00 86.50 214 GLU A O 1
ATOM 1691 N N . MET A 1 215 ? 9.222 -28.027 -25.321 1.00 82.75 215 MET A N 1
ATOM 1692 C CA . MET A 1 215 ? 8.297 -26.981 -24.885 1.00 82.75 215 MET A CA 1
ATOM 1693 C C . MET A 1 215 ? 7.472 -26.410 -26.041 1.00 82.75 215 MET A C 1
ATOM 1695 O O . MET A 1 215 ? 6.274 -26.170 -25.894 1.00 82.75 215 MET A O 1
ATOM 1699 N N . LYS A 1 216 ? 8.092 -26.234 -27.214 1.00 84.81 216 LYS A N 1
ATOM 1700 C CA . LYS A 1 216 ? 7.398 -25.772 -28.422 1.00 84.81 216 LYS A CA 1
ATOM 1701 C C . LYS A 1 216 ? 6.342 -26.770 -28.902 1.00 84.81 216 LYS A C 1
ATOM 1703 O O . LYS A 1 216 ? 5.322 -26.350 -29.441 1.00 84.81 216 LYS A O 1
ATOM 1708 N N . GLU A 1 217 ? 6.582 -28.069 -28.744 1.00 85.31 217 GLU A N 1
ATOM 1709 C CA . GLU A 1 217 ? 5.567 -29.084 -29.035 1.00 85.31 217 GLU A CA 1
ATOM 1710 C C . GLU A 1 217 ? 4.476 -29.107 -27.960 1.00 85.31 217 GLU A C 1
ATOM 1712 O O . GLU A 1 217 ? 3.304 -29.216 -28.302 1.00 85.31 217 GLU A O 1
ATOM 1717 N N . TRP A 1 218 ? 4.816 -28.934 -26.681 1.00 84.31 218 TRP A N 1
ATOM 1718 C CA . TRP A 1 218 ? 3.836 -28.910 -25.587 1.00 84.31 218 TRP A CA 1
ATOM 1719 C C . TRP A 1 218 ? 2.862 -27.730 -25.670 1.00 84.31 218 TRP A C 1
ATOM 1721 O O . TRP A 1 218 ? 1.708 -27.895 -25.303 1.00 84.31 218 TRP A O 1
ATOM 1731 N N . GLN A 1 219 ? 3.268 -26.585 -26.227 1.00 79.38 219 GLN A N 1
ATOM 1732 C CA . GLN A 1 219 ? 2.358 -25.463 -26.518 1.00 79.38 219 GLN A CA 1
ATOM 1733 C C . GLN A 1 219 ? 1.282 -25.780 -27.576 1.00 79.38 219 GLN A C 1
ATOM 1735 O O . GLN A 1 219 ? 0.353 -24.995 -27.754 1.00 79.38 219 GLN A O 1
ATOM 1740 N N . ARG A 1 220 ? 1.422 -26.870 -28.343 1.00 76.44 220 ARG A N 1
ATOM 1741 C CA . ARG A 1 220 ? 0.493 -27.217 -29.436 1.00 76.44 220 ARG A CA 1
ATOM 1742 C C . ARG A 1 220 ? -0.656 -28.128 -29.011 1.00 76.44 220 ARG A C 1
ATOM 1744 O O . ARG A 1 220 ? -1.570 -28.321 -29.814 1.00 76.44 220 ARG A O 1
ATOM 1751 N N . TYR A 1 221 ? -0.574 -28.711 -27.820 1.00 66.62 221 TYR A N 1
ATOM 1752 C CA . TYR A 1 221 ? -1.569 -29.623 -27.249 1.00 66.62 221 TYR A CA 1
ATOM 1753 C C . TYR A 1 221 ? -2.306 -28.949 -26.097 1.00 66.62 221 TYR A C 1
ATOM 1755 O O . TYR A 1 221 ? -3.446 -29.374 -25.810 1.00 66.62 221 TYR A O 1
#

Sequence (221 aa):
MTDEVTHPHSNQEILSVCLKLLDGNEIREFFFDFVHLERETGETIASAIIENLKHNHVDLTKARGQSYDSAACISSDKVGVHTRIRQVSPCALHDIEDEYNSWYEEVIHFASKVGVNITSPRGAGPRSSRQIYRANAPSTCPKEYYLRNLAIPFADYLLAEFNSRFNTEDRKGIEILALLPGAITLGAVDLESVVIGLMFWGPDQPFSSSLRSEMKEWQRY

pLDDT: mean 74.56, std 13.63, range [28.83, 93.12]